Protein AF-A0A0Q5QIT6-F1 (afdb_monomer)

Solvent-accessible surface area (backbone atoms only — not comparable to full-atom values): 12118 Å² total; per-residue (Å²): 109,69,72,61,40,46,75,31,59,40,85,81,73,48,79,76,40,57,77,64,38,43,56,59,74,77,36,42,72,84,44,70,50,78,46,79,44,82,63,52,54,101,90,40,29,26,34,33,44,34,35,21,46,64,84,69,47,76,78,40,79,38,79,21,61,28,89,47,87,49,68,69,61,4,45,55,47,6,51,52,54,33,59,68,72,50,72,68,57,78,83,77,87,76,84,76,81,80,78,78,88,78,85,89,84,87,83,84,90,86,87,88,86,85,90,79,99,69,85,70,48,34,26,41,39,97,91,42,64,27,40,47,45,77,78,49,102,53,31,34,33,35,27,56,93,83,63,72,58,52,58,31,40,36,30,65,52,97,48,86,64,32,26,49,26,36,41,70,88,67,52,78,40,49,28,31,62,56,96,77,18,46,36,33,49,42,76,69,85,81,82,50,70,44,83,47,64,29,41,62,106

Secondary structure (DSSP, 8-state):
-HHHHHHTTPPP--HHHHTT-HHHHH-GGGS-EEEEEE--BTTB-EEEEEEE-TT--EEEEEEEE---SSHHHHHHHHHHHHHHHSPPP-PPPP---------------------------EEEETTEEEEEEEEETTEEEEE-SS-SS-SEEEEE-SSTTEEEEEETTS-EEEEEEETTEEEEEEE-SSS-EEEEEEEE-

Mean predicted aligned error: 17.22 Å

Sequence (201 aa):
MQKALVQKKYAVIDASQRLQSAIVFNTPCDVLTADIIDNSSLLSSRIILELKDCKNNIIFSEKASSKIKDLRGGYQDALKQALLRLPISNPKAVSQNKANVSTETSPTVNSSGDNSDNKSQIYLNQGRNLQRINISDKVFILSDNSGSVPFATFQVTSKNDVFKVKLKNGETVIGYFENGNIVIDMPVGNGDFTKEIFTAK

Radius of gyration: 22.68 Å; Cα contacts (8 Å, |Δi|>4): 328; chains: 1; bounding box: 64×39×53 Å

Foldseek 3Di:
DCVLCVVLVDDDQPPVNCQQFLCCQVPVQQDWDWDWAFPADPQWTKIWIFTAGSVRDTPDIDIFTAPDRDNVVGNVVRVVVRSVVDHRDDDDDDDDPPDDDDDDDDDDDDDDDDDDDDPFKWWDFPNFIWTWDASDPFKIFTDGPPDRHTQWIWGDDPDPQKTFIQGSVRDTWIWGDDPNWIWTFPDPVPRHTDIGIIHID

Structure (mmCIF, N/CA/C/O backbone):
data_AF-A0A0Q5QIT6-F1
#
_entry.id   AF-A0A0Q5QIT6-F1
#
loop_
_atom_site.group_PDB
_atom_site.id
_atom_site.type_symbol
_atom_site.label_atom_id
_atom_site.label_alt_id
_atom_site.label_comp_id
_atom_site.label_asym_id
_atom_site.label_entity_id
_atom_site.label_seq_id
_atom_site.pdbx_PDB_ins_code
_atom_site.Cartn_x
_atom_site.Cartn_y
_atom_site.Cartn_z
_atom_site.occupancy
_atom_site.B_iso_or_equiv
_atom_site.auth_seq_id
_atom_site.auth_comp_id
_atom_site.auth_asym_id
_atom_site.auth_atom_id
_atom_site.pdbx_PDB_model_num
ATOM 1 N N . MET A 1 1 ? -5.534 12.164 14.653 1.00 73.50 1 MET A N 1
ATOM 2 C CA . MET A 1 1 ? -4.855 10.849 14.698 1.00 73.50 1 MET A CA 1
ATOM 3 C C . MET A 1 1 ? -3.334 10.989 14.716 1.00 73.50 1 MET A C 1
ATOM 5 O O . MET A 1 1 ? -2.740 10.606 15.714 1.00 73.50 1 MET A O 1
ATOM 9 N N . GLN A 1 2 ? -2.709 11.603 13.702 1.00 79.19 2 GLN A N 1
ATOM 10 C CA . GLN A 1 2 ? -1.243 11.724 13.590 1.00 79.19 2 GLN A CA 1
ATOM 11 C C . GLN A 1 2 ? -0.554 12.254 14.860 1.00 79.19 2 GLN A C 1
ATOM 13 O O . GLN A 1 2 ? 0.361 11.622 15.373 1.00 79.19 2 GLN A O 1
ATOM 18 N N . LYS A 1 3 ? -1.062 13.349 15.443 1.00 81.88 3 LYS A N 1
ATOM 19 C CA . LYS A 1 3 ? -0.531 13.919 16.695 1.00 81.88 3 LYS A CA 1
ATOM 20 C C . LYS A 1 3 ? -0.503 12.916 17.861 1.00 81.88 3 LYS A C 1
ATOM 22 O O . LYS A 1 3 ? 0.463 12.892 18.613 1.00 81.88 3 LYS A O 1
ATOM 27 N N . ALA A 1 4 ? -1.537 12.084 18.005 1.00 83.94 4 ALA A N 1
ATOM 28 C CA . ALA A 1 4 ? -1.619 11.094 19.083 1.00 83.94 4 ALA A CA 1
ATOM 29 C C . ALA A 1 4 ? -0.637 9.928 18.872 1.00 83.94 4 ALA A C 1
ATOM 31 O O . ALA A 1 4 ? -0.036 9.448 19.827 1.00 83.94 4 ALA A O 1
ATOM 32 N N . LEU A 1 5 ? -0.424 9.517 17.620 1.00 85.38 5 LEU A N 1
ATOM 33 C CA . LEU A 1 5 ? 0.553 8.486 17.262 1.00 85.38 5 LEU A CA 1
ATOM 34 C C . LEU A 1 5 ? 1.991 8.964 17.501 1.00 85.38 5 LEU A C 1
ATOM 36 O O . LEU A 1 5 ? 2.777 8.255 18.125 1.00 85.38 5 LEU A O 1
ATOM 40 N N . VAL A 1 6 ? 2.309 10.202 17.112 1.00 86.00 6 VAL A N 1
ATOM 41 C CA . VAL A 1 6 ? 3.622 10.814 17.375 1.00 86.00 6 VAL A CA 1
ATOM 42 C C . VAL A 1 6 ? 3.894 10.918 18.881 1.00 86.00 6 VAL A C 1
ATOM 44 O O . VAL A 1 6 ? 4.984 10.577 19.332 1.00 86.00 6 VAL A O 1
ATOM 47 N N . GLN A 1 7 ? 2.892 11.290 19.689 1.00 85.94 7 GLN A N 1
ATOM 48 C CA . GLN A 1 7 ? 3.008 11.292 21.158 1.00 85.94 7 GLN A CA 1
ATOM 49 C C . GLN A 1 7 ? 3.298 9.901 21.742 1.00 85.94 7 GLN A C 1
ATOM 51 O O . GLN A 1 7 ? 3.971 9.783 22.763 1.00 85.94 7 GLN A O 1
ATOM 56 N N . LYS A 1 8 ? 2.826 8.842 21.081 1.00 85.88 8 LYS A N 1
ATOM 57 C CA . LYS A 1 8 ? 3.093 7.441 21.430 1.00 85.88 8 LYS A CA 1
ATOM 58 C C . LYS A 1 8 ? 4.373 6.895 20.770 1.00 85.88 8 LYS A C 1
ATOM 60 O O . LYS A 1 8 ? 4.583 5.686 20.780 1.00 85.88 8 LYS A O 1
ATOM 65 N N . LYS A 1 9 ? 5.243 7.768 20.240 1.00 85.19 9 LYS A N 1
ATOM 66 C CA . LYS A 1 9 ? 6.517 7.447 19.562 1.00 85.19 9 LYS A CA 1
ATOM 67 C C . LYS A 1 9 ? 6.377 6.653 18.256 1.00 85.19 9 LYS A C 1
ATOM 69 O O . LYS A 1 9 ? 7.326 6.004 17.824 1.00 85.19 9 LYS A O 1
ATOM 74 N N . TYR A 1 10 ? 5.218 6.701 17.607 1.00 85.50 10 TYR A N 1
ATOM 75 C CA . TYR A 1 10 ? 5.059 6.138 16.268 1.00 85.50 10 TYR A CA 1
ATOM 76 C C . TYR A 1 10 ? 5.490 7.149 15.206 1.00 85.50 10 TYR A C 1
ATOM 78 O O . TYR A 1 10 ? 5.074 8.310 15.233 1.00 85.50 10 TYR A O 1
ATOM 86 N N . ALA A 1 11 ? 6.267 6.680 14.232 1.00 81.19 11 ALA A N 1
ATOM 87 C CA . ALA A 1 11 ? 6.435 7.375 12.965 1.00 81.19 11 ALA A CA 1
ATOM 88 C C . ALA A 1 11 ? 5.208 7.084 12.091 1.00 81.19 11 ALA A C 1
ATOM 90 O O . ALA A 1 11 ? 4.895 5.926 11.816 1.00 81.19 11 ALA A O 1
ATOM 91 N N . VAL A 1 12 ? 4.481 8.128 11.696 1.00 80.56 12 VAL A N 1
ATOM 92 C CA . VAL A 1 12 ? 3.287 7.994 10.853 1.00 80.56 12 VAL A CA 1
ATOM 93 C C . VAL A 1 12 ? 3.690 8.226 9.410 1.00 80.56 12 VAL A C 1
ATOM 95 O O . VAL A 1 12 ? 4.166 9.309 9.082 1.00 80.56 12 VAL A O 1
ATOM 98 N N . ILE A 1 13 ? 3.464 7.223 8.567 1.00 72.81 13 ILE A N 1
ATOM 99 C CA . ILE A 1 13 ? 3.641 7.323 7.122 1.00 72.81 13 ILE A CA 1
ATOM 100 C C . ILE A 1 13 ? 2.260 7.617 6.530 1.00 72.81 13 ILE A C 1
ATOM 102 O O . ILE A 1 13 ? 1.390 6.745 6.510 1.00 72.81 13 ILE A O 1
ATOM 106 N N . ASP A 1 14 ? 2.035 8.860 6.106 1.00 61.56 14 ASP A N 1
ATOM 107 C CA . ASP A 1 14 ? 0.791 9.260 5.434 1.00 61.56 14 ASP A CA 1
ATOM 108 C C . ASP A 1 14 ? 0.602 8.468 4.124 1.00 61.56 14 ASP A C 1
ATOM 110 O O . ASP A 1 14 ? 1.583 8.046 3.524 1.00 61.56 14 ASP A O 1
AT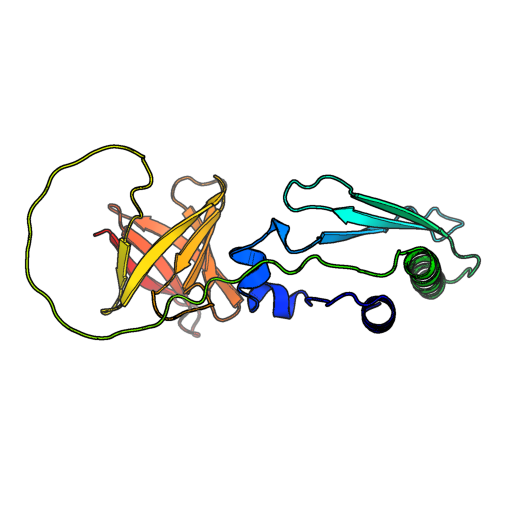OM 114 N N . ALA A 1 15 ? -0.623 8.264 3.632 1.00 55.22 15 ALA A N 1
ATOM 115 C CA . ALA A 1 15 ? -0.871 7.587 2.351 1.00 55.22 15 ALA A CA 1
ATOM 116 C C . ALA A 1 15 ? -0.115 8.232 1.166 1.00 55.22 15 ALA A C 1
ATOM 118 O O . ALA A 1 15 ? 0.342 7.526 0.267 1.00 55.22 15 ALA A O 1
ATOM 119 N N . SER A 1 16 ? 0.083 9.553 1.202 1.00 47.91 16 SER A N 1
ATOM 120 C CA . SER A 1 16 ? 0.932 10.296 0.258 1.00 47.91 16 SER A CA 1
ATOM 121 C C . SER A 1 16 ? 2.424 9.956 0.400 1.00 47.91 16 SER A C 1
ATOM 123 O O . SER A 1 16 ? 3.139 9.851 -0.595 1.00 47.91 16 SER A O 1
ATOM 125 N N . GLN A 1 17 ? 2.883 9.692 1.625 1.00 46.94 17 GLN A N 1
ATOM 126 C CA . GLN A 1 17 ? 4.249 9.278 1.948 1.00 46.94 17 GLN A CA 1
ATOM 127 C C . GLN A 1 17 ? 4.464 7.769 1.794 1.00 46.94 17 GLN A C 1
ATOM 129 O O . GLN A 1 17 ? 5.586 7.356 1.525 1.00 46.94 17 GLN A O 1
ATOM 134 N N . ARG A 1 18 ? 3.424 6.926 1.886 1.00 46.94 18 ARG A N 1
ATOM 135 C CA . ARG A 1 18 ? 3.497 5.486 1.569 1.00 46.94 18 ARG A CA 1
ATOM 136 C C . ARG A 1 18 ? 3.859 5.271 0.105 1.00 46.94 18 ARG A C 1
ATOM 138 O O . ARG A 1 18 ? 4.410 4.233 -0.207 1.00 46.94 18 ARG A O 1
ATOM 145 N N . LEU A 1 19 ? 3.590 6.244 -0.768 1.00 43.88 19 LEU A N 1
ATOM 146 C CA . LEU A 1 19 ? 4.008 6.237 -2.175 1.00 43.88 19 LEU A CA 1
ATOM 147 C C . LEU A 1 19 ? 5.453 6.726 -2.384 1.00 43.88 19 LEU A C 1
ATOM 149 O O . LEU A 1 19 ? 6.017 6.480 -3.442 1.00 43.88 19 LEU A O 1
ATOM 153 N N . GLN A 1 20 ? 6.044 7.407 -1.397 1.00 40.22 20 GLN A N 1
ATOM 154 C CA . GLN A 1 20 ? 7.356 8.070 -1.494 1.00 40.22 20 GLN A CA 1
ATOM 155 C C . GLN A 1 20 ? 8.426 7.449 -0.579 1.00 40.22 20 GLN A C 1
ATOM 157 O O . GLN A 1 20 ? 9.614 7.711 -0.743 1.00 40.22 20 GLN A O 1
ATOM 162 N N . SER A 1 21 ? 8.031 6.635 0.401 1.00 41.94 21 SER A N 1
ATOM 163 C CA . SER A 1 21 ? 8.942 6.009 1.356 1.00 41.94 21 SER A CA 1
ATOM 164 C C . SER A 1 21 ? 9.289 4.596 0.898 1.00 41.94 21 SER A C 1
ATOM 166 O O . SER A 1 21 ? 8.538 3.646 1.108 1.00 41.94 21 SER A O 1
ATOM 168 N N . ALA A 1 22 ? 10.487 4.455 0.326 1.00 43.41 22 ALA A N 1
ATOM 169 C CA . ALA A 1 22 ? 11.125 3.177 -0.007 1.00 43.41 22 ALA A CA 1
ATOM 170 C C . ALA A 1 22 ? 11.127 2.161 1.160 1.00 43.41 22 ALA A C 1
ATOM 172 O O . ALA A 1 22 ? 11.271 0.965 0.943 1.00 43.41 22 ALA A O 1
ATOM 173 N N . ILE A 1 23 ? 10.916 2.626 2.395 1.00 44.97 23 ILE A N 1
ATOM 174 C CA . ILE A 1 23 ? 10.819 1.816 3.615 1.00 44.97 23 ILE A CA 1
ATOM 175 C C . ILE A 1 23 ? 9.588 0.892 3.584 1.00 44.97 23 ILE A C 1
ATOM 177 O O . ILE A 1 23 ? 9.698 -0.275 3.929 1.00 44.97 23 ILE A O 1
ATOM 181 N N . VAL A 1 24 ? 8.427 1.357 3.106 1.00 48.25 24 VAL A N 1
ATOM 182 C CA . VAL A 1 24 ? 7.216 0.508 3.049 1.00 48.25 24 VAL A CA 1
ATOM 183 C C . VAL A 1 24 ? 7.354 -0.598 1.993 1.00 48.25 24 VAL A C 1
ATOM 185 O O . VAL A 1 24 ? 6.744 -1.656 2.132 1.00 48.25 24 VAL A O 1
ATOM 188 N N . PHE A 1 25 ? 8.160 -0.365 0.951 1.00 46.47 25 PHE A N 1
ATOM 189 C CA . PHE A 1 25 ? 8.298 -1.269 -0.194 1.00 46.47 25 PHE A CA 1
ATOM 190 C C . PHE A 1 25 ? 9.483 -2.232 -0.083 1.00 46.47 25 PHE A C 1
ATOM 192 O O . PHE A 1 25 ? 9.337 -3.397 -0.444 1.00 46.47 25 PHE A O 1
ATOM 199 N N . ASN A 1 26 ? 10.625 -1.784 0.445 1.00 50.09 26 ASN A N 1
ATOM 200 C CA . ASN A 1 26 ? 11.810 -2.631 0.605 1.00 50.09 26 ASN A CA 1
ATOM 201 C C . ASN A 1 26 ? 11.830 -3.368 1.950 1.00 50.09 26 ASN A C 1
ATOM 203 O O . ASN A 1 26 ? 12.482 -4.405 2.053 1.00 50.09 26 ASN A O 1
ATOM 207 N N . THR A 1 27 ? 11.113 -2.873 2.967 1.00 62.06 27 THR A N 1
ATOM 208 C CA . THR A 1 27 ? 10.983 -3.543 4.266 1.00 62.06 27 THR A CA 1
ATOM 209 C C . THR A 1 27 ? 9.533 -3.532 4.772 1.00 62.06 27 THR A C 1
ATOM 211 O O . THR A 1 27 ? 9.211 -2.922 5.792 1.00 62.06 27 THR A O 1
ATOM 214 N N . PRO A 1 28 ? 8.613 -4.259 4.105 1.00 64.12 28 PRO A N 1
ATOM 215 C CA . PRO A 1 28 ? 7.193 -4.266 4.471 1.00 64.12 28 PRO A CA 1
ATOM 216 C C . PRO A 1 28 ? 6.947 -4.718 5.918 1.00 64.12 28 PRO A C 1
ATOM 218 O O . PRO A 1 28 ? 5.943 -4.338 6.511 1.00 64.12 28 PRO A O 1
ATOM 221 N N . CYS A 1 29 ? 7.858 -5.508 6.496 1.00 76.44 29 CYS A N 1
ATOM 222 C CA . CYS A 1 29 ? 7.779 -5.981 7.880 1.00 76.44 29 CYS A CA 1
ATOM 223 C C . CYS A 1 29 ? 8.342 -5.005 8.925 1.00 76.44 29 CYS A C 1
ATOM 225 O O . CYS A 1 29 ? 8.141 -5.236 10.115 1.00 76.44 29 CYS A O 1
AT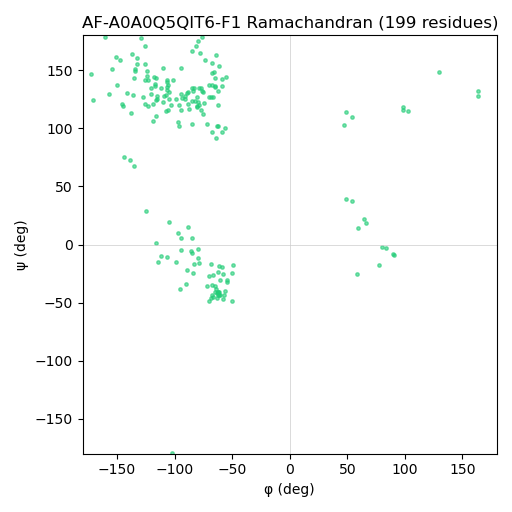OM 227 N N . ASP A 1 30 ? 8.983 -3.911 8.510 1.00 74.38 30 ASP A N 1
ATOM 228 C CA . ASP A 1 30 ? 9.430 -2.849 9.424 1.00 74.38 30 ASP A CA 1
ATOM 229 C C . ASP A 1 30 ? 8.321 -1.822 9.698 1.00 74.38 30 ASP A C 1
ATOM 231 O O . ASP A 1 30 ? 8.481 -0.911 10.514 1.00 74.38 30 ASP A O 1
ATOM 235 N N . VAL A 1 31 ? 7.182 -1.956 9.014 1.00 80.88 31 VAL A N 1
ATOM 236 C CA . VAL A 1 31 ? 6.030 -1.066 9.129 1.00 80.88 31 VAL A CA 1
ATOM 237 C C . VAL A 1 31 ? 4.774 -1.849 9.496 1.00 80.88 31 VAL A C 1
ATOM 239 O O . VAL A 1 31 ? 4.600 -3.008 9.129 1.00 80.88 31 VAL A O 1
ATOM 242 N N . LEU A 1 32 ? 3.872 -1.192 10.222 1.00 83.88 32 LEU A N 1
ATOM 243 C CA . LEU A 1 32 ? 2.566 -1.741 10.572 1.00 83.88 32 LEU A CA 1
ATOM 244 C C . LEU A 1 32 ? 1.483 -1.047 9.760 1.00 83.88 32 LEU A C 1
ATOM 246 O O . LEU A 1 32 ? 1.521 0.171 9.565 1.00 83.88 32 LEU A O 1
ATOM 250 N N . THR A 1 33 ? 0.492 -1.816 9.324 1.00 85.19 33 THR A N 1
ATOM 251 C CA . THR A 1 33 ? -0.721 -1.250 8.730 1.00 85.19 33 THR A CA 1
ATOM 252 C C . THR A 1 33 ? -1.738 -1.000 9.833 1.00 85.19 33 THR A C 1
ATOM 254 O O . THR A 1 33 ? -1.979 -1.879 10.654 1.00 85.19 33 THR A O 1
ATOM 257 N N . ALA A 1 34 ? -2.302 0.207 9.870 1.00 86.06 34 ALA A N 1
ATOM 258 C CA . ALA A 1 34 ? -3.330 0.587 10.827 1.00 86.06 34 ALA A CA 1
ATOM 259 C C . ALA A 1 34 ? -4.684 0.683 10.122 1.00 86.06 34 ALA A C 1
ATOM 261 O O . ALA A 1 34 ? -4.870 1.566 9.283 1.00 86.06 34 ALA A O 1
ATOM 262 N N . ASP A 1 35 ? -5.614 -0.187 10.501 1.00 85.50 35 ASP A N 1
ATOM 263 C CA . ASP A 1 35 ? -6.982 -0.194 9.992 1.00 85.50 35 ASP A CA 1
ATOM 264 C C . ASP A 1 35 ? -7.940 0.336 11.059 1.00 85.50 35 ASP A C 1
ATOM 266 O O . ASP A 1 35 ? -7.814 0.038 12.249 1.00 85.50 35 ASP A O 1
ATOM 270 N N . ILE A 1 36 ? -8.917 1.130 10.622 1.00 88.75 36 ILE A N 1
ATOM 271 C CA . ILE A 1 36 ? -10.022 1.583 11.466 1.00 88.75 36 ILE A CA 1
ATOM 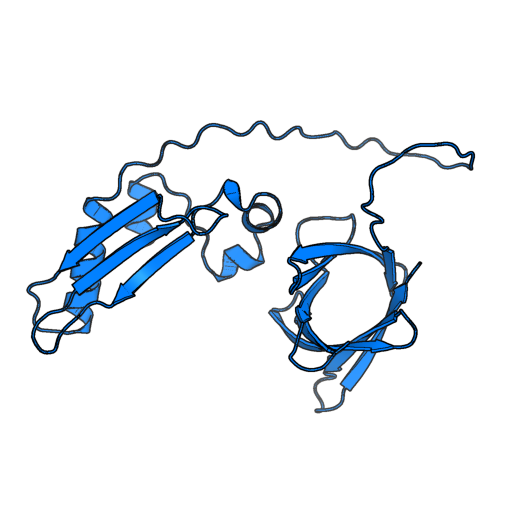272 C C . ILE A 1 36 ? -11.297 1.004 10.873 1.00 88.75 36 ILE A C 1
ATOM 274 O O . ILE A 1 36 ? -11.715 1.397 9.785 1.00 88.75 36 ILE A O 1
ATOM 278 N N . ILE A 1 37 ? -11.897 0.064 11.591 1.00 88.88 37 ILE A N 1
ATOM 279 C CA . ILE A 1 37 ? -13.121 -0.615 11.178 1.00 88.88 37 ILE A CA 1
ATOM 280 C C . ILE A 1 37 ? -14.289 0.051 11.892 1.00 88.88 37 ILE A C 1
ATOM 282 O O . ILE A 1 37 ? -14.304 0.141 13.123 1.00 88.88 37 ILE A O 1
ATOM 286 N N . ASP A 1 38 ? -15.275 0.505 11.125 1.00 85.81 38 ASP A N 1
ATOM 287 C CA . ASP A 1 38 ? -16.536 0.978 11.680 1.00 85.81 38 ASP A CA 1
ATOM 288 C C . ASP A 1 38 ? -17.374 -0.221 12.151 1.00 85.81 38 ASP A C 1
ATOM 290 O O . ASP A 1 38 ? -17.676 -1.130 11.381 1.00 85.81 38 ASP A O 1
ATOM 294 N N . ASN A 1 39 ? -17.725 -0.231 13.436 1.00 86.31 39 ASN A N 1
ATOM 295 C CA . ASN A 1 39 ? -18.603 -1.227 14.054 1.00 86.31 39 ASN A CA 1
ATOM 296 C C . ASN A 1 39 ? -19.793 -0.541 14.752 1.00 86.31 39 ASN A C 1
ATOM 298 O O . ASN A 1 39 ? -20.306 -0.995 15.787 1.00 86.31 39 ASN A O 1
ATOM 302 N N . SER A 1 40 ? -20.175 0.627 14.235 1.00 84.56 40 SER A N 1
ATOM 303 C CA . SER A 1 40 ? -21.281 1.425 14.739 1.00 84.56 40 SER A CA 1
ATOM 304 C C . SER A 1 40 ? -22.622 0.730 14.504 1.00 84.56 40 SER A C 1
ATOM 306 O O . SER A 1 40 ? -22.792 -0.105 13.622 1.00 84.56 40 SER A O 1
ATOM 308 N N . SER A 1 41 ? -23.604 1.086 15.326 1.00 82.12 41 SER A N 1
ATOM 309 C CA . SER A 1 41 ? -25.000 0.672 15.164 1.00 82.12 41 SER A CA 1
ATOM 310 C C . SER A 1 41 ? -25.893 1.909 15.153 1.00 82.12 41 SER A C 1
ATOM 312 O O . SER A 1 41 ? -25.418 2.995 15.484 1.00 82.12 41 SER A O 1
ATOM 314 N N . LEU A 1 42 ? -27.185 1.755 14.835 1.00 77.06 42 LEU A N 1
ATOM 315 C CA . LEU A 1 42 ? -28.152 2.866 14.745 1.00 77.06 42 LEU A CA 1
ATOM 316 C C . LEU A 1 42 ? -28.153 3.806 15.967 1.00 77.06 42 LEU A C 1
ATOM 318 O O . LEU A 1 42 ? -28.535 4.965 15.844 1.00 77.06 42 LEU A O 1
ATOM 322 N N . LEU A 1 43 ? -27.727 3.318 17.137 1.00 79.25 43 LEU A N 1
ATOM 323 C CA . LEU A 1 43 ? -27.749 4.056 18.403 1.00 79.25 43 LEU A CA 1
ATOM 324 C C . LEU A 1 43 ? -26.359 4.333 18.995 1.00 79.25 43 LEU A C 1
ATOM 326 O O . LEU A 1 43 ? -26.267 4.873 20.097 1.00 79.25 43 LEU A O 1
ATOM 330 N N . SER A 1 44 ? -25.270 3.929 18.336 1.00 80.50 44 SER A N 1
ATOM 331 C CA . SER A 1 44 ? -23.939 4.026 18.945 1.00 80.50 44 SER A CA 1
ATOM 332 C C . SER A 1 44 ? -22.808 4.069 17.926 1.00 80.50 44 SER A C 1
ATOM 334 O O . SER A 1 44 ? -22.668 3.138 17.129 1.00 80.50 44 SER A O 1
ATOM 336 N N . SER A 1 45 ? -21.920 5.049 18.064 1.00 86.69 45 SER A N 1
ATOM 337 C CA . SER A 1 45 ? -20.666 5.107 17.312 1.00 86.69 45 SER A CA 1
ATOM 338 C C . SER A 1 45 ? -19.615 4.200 17.956 1.00 86.69 45 SER A C 1
ATOM 340 O O . SER A 1 45 ? -19.238 4.408 19.116 1.00 86.69 45 SER A O 1
ATOM 342 N N . ARG A 1 46 ? -19.146 3.183 17.225 1.00 90.56 46 ARG A N 1
ATOM 343 C CA . ARG A 1 46 ? -18.091 2.262 17.674 1.00 90.56 46 ARG A CA 1
ATOM 344 C C . ARG A 1 46 ? -17.074 2.037 16.568 1.00 90.56 46 ARG A C 1
ATOM 346 O O . ARG A 1 46 ? -17.438 1.913 15.407 1.00 90.56 46 ARG A O 1
ATOM 353 N N . ILE A 1 47 ? -15.813 1.915 16.955 1.00 92.62 47 ILE A N 1
ATOM 354 C CA . ILE A 1 47 ? -14.709 1.623 16.045 1.00 92.62 47 ILE A CA 1
ATOM 355 C C . ILE A 1 47 ? -13.838 0.504 16.606 1.00 92.62 47 ILE A C 1
ATOM 357 O O . ILE A 1 47 ? -13.780 0.292 17.821 1.00 92.62 47 ILE A O 1
ATOM 361 N N . ILE A 1 48 ? -13.152 -0.196 15.712 1.00 91.00 48 ILE A N 1
ATOM 362 C CA . ILE A 1 48 ? -12.093 -1.146 16.045 1.00 91.00 48 ILE A CA 1
ATOM 363 C C . ILE A 1 48 ? -10.810 -0.644 15.388 1.00 91.00 48 ILE A C 1
ATOM 365 O O . ILE A 1 48 ? -10.775 -0.453 14.175 1.00 91.00 48 ILE A O 1
ATOM 369 N N . LEU A 1 49 ? -9.779 -0.387 16.192 1.00 90.44 49 LEU A N 1
ATOM 370 C CA . LEU A 1 49 ? -8.440 -0.048 15.721 1.00 90.44 49 LEU A CA 1
ATOM 371 C C . LEU A 1 49 ? -7.604 -1.324 15.668 1.00 90.44 49 LEU A C 1
ATOM 373 O O . LEU A 1 49 ? -7.311 -1.893 16.718 1.00 90.44 49 LEU A O 1
ATOM 377 N N . GLU A 1 50 ? -7.186 -1.730 14.475 1.00 91.25 50 GLU A N 1
ATOM 378 C CA . GLU A 1 50 ? -6.311 -2.885 14.269 1.00 91.25 50 GLU A CA 1
ATOM 379 C C . GLU A 1 50 ? -4.935 -2.438 13.778 1.00 91.25 50 GLU A C 1
ATOM 381 O O . GLU A 1 50 ? -4.836 -1.621 12.863 1.00 91.25 50 GLU A O 1
ATOM 386 N N . LEU A 1 51 ? -3.868 -2.996 14.356 1.00 88.75 51 LEU A N 1
ATOM 387 C CA . LEU A 1 51 ? -2.534 -2.948 13.762 1.00 88.75 51 LEU A CA 1
ATOM 388 C C . LEU A 1 51 ? -2.172 -4.325 13.224 1.00 88.75 51 LEU A C 1
ATOM 390 O O . LEU A 1 51 ? -2.248 -5.320 13.951 1.00 88.75 51 LEU A O 1
ATOM 394 N N . LYS A 1 52 ? -1.748 -4.362 11.964 1.00 85.81 52 LYS A N 1
ATOM 395 C CA . LYS A 1 52 ? -1.378 -5.577 11.245 1.00 85.81 52 LYS A CA 1
ATOM 396 C C . LYS A 1 52 ? 0.089 -5.570 10.856 1.00 85.81 52 LYS A C 1
ATOM 398 O O . LYS A 1 52 ? 0.633 -4.521 10.500 1.00 85.81 52 LYS A O 1
ATOM 403 N N . ASP A 1 53 ? 0.703 -6.745 10.920 1.00 82.50 53 ASP A N 1
ATOM 404 C CA . ASP A 1 53 ? 2.045 -6.977 10.392 1.00 82.50 53 ASP A CA 1
ATOM 405 C C . ASP A 1 53 ? 2.041 -7.102 8.851 1.00 82.50 53 ASP A C 1
ATOM 407 O O . ASP A 1 53 ? 0.996 -7.061 8.195 1.00 82.50 53 ASP A O 1
ATOM 411 N N . CYS A 1 54 ? 3.221 -7.280 8.255 1.00 80.88 54 CYS A N 1
ATOM 412 C CA . CYS A 1 54 ? 3.388 -7.477 6.810 1.00 80.88 54 CYS A CA 1
ATOM 413 C C . CYS A 1 54 ? 2.696 -8.726 6.245 1.00 80.88 54 CYS A C 1
ATOM 415 O O . CYS A 1 54 ? 2.493 -8.821 5.037 1.00 80.88 54 CYS A O 1
ATOM 417 N N . LYS A 1 55 ? 2.347 -9.689 7.103 1.00 82.50 55 LYS A N 1
ATOM 418 C CA . LYS A 1 55 ? 1.640 -10.923 6.749 1.00 82.50 55 LYS A CA 1
ATOM 419 C C . LYS A 1 55 ? 0.136 -10.807 6.997 1.00 82.50 55 LYS A C 1
ATOM 421 O O . LYS A 1 55 ? -0.573 -11.803 6.894 1.00 82.50 55 LYS A O 1
ATOM 426 N N . ASN A 1 56 ? -0.349 -9.598 7.289 1.00 80.12 56 ASN A N 1
ATOM 427 C CA . ASN A 1 56 ? -1.745 -9.297 7.578 1.00 80.12 56 ASN A CA 1
ATOM 428 C C . ASN A 1 56 ? -2.265 -9.926 8.889 1.00 80.12 56 ASN A C 1
ATOM 430 O O . ASN A 1 56 ? -3.477 -10.009 9.093 1.00 80.12 56 ASN A O 1
ATOM 434 N N . ASN A 1 57 ? -1.372 -10.340 9.793 1.00 81.94 57 ASN A N 1
ATOM 435 C CA . ASN A 1 57 ? -1.750 -10.809 11.123 1.00 81.94 57 ASN A CA 1
ATOM 436 C C . ASN A 1 57 ? -2.049 -9.615 12.024 1.00 81.94 57 ASN A C 1
ATOM 438 O O . ASN A 1 57 ? -1.269 -8.663 12.083 1.00 81.94 57 ASN A O 1
ATOM 442 N N . ILE A 1 58 ? -3.147 -9.687 12.772 1.00 88.81 58 ILE A N 1
ATOM 443 C CA . ILE A 1 58 ? -3.521 -8.664 13.749 1.00 88.81 58 ILE A CA 1
ATOM 444 C C . ILE A 1 58 ? -2.625 -8.819 14.980 1.00 88.81 58 ILE A C 1
ATOM 446 O O . ILE A 1 58 ? -2.738 -9.793 15.719 1.00 88.81 58 ILE A O 1
ATOM 450 N N . ILE A 1 59 ? -1.749 -7.843 15.212 1.00 88.31 59 ILE A N 1
ATOM 451 C CA . ILE A 1 59 ? -0.861 -7.809 16.384 1.00 88.31 59 ILE A CA 1
ATOM 452 C C . ILE A 1 59 ? -1.398 -6.907 17.502 1.00 88.31 59 ILE A C 1
ATOM 454 O O . ILE A 1 59 ? -0.930 -6.963 18.636 1.00 88.31 59 ILE A O 1
ATOM 458 N N . PHE A 1 60 ? -2.379 -6.063 17.184 1.00 89.75 60 PHE A N 1
ATOM 459 C CA . PHE A 1 60 ? -3.097 -5.228 18.138 1.00 89.75 60 PHE A CA 1
ATOM 460 C C . PHE A 1 60 ? -4.520 -5.002 17.636 1.00 89.75 60 PHE A C 1
ATOM 462 O O . PHE A 1 60 ? -4.711 -4.731 16.454 1.00 89.75 60 PHE A O 1
ATOM 469 N N . SER A 1 61 ? -5.501 -5.082 18.530 1.00 93.12 61 SER A N 1
ATOM 470 C CA . SER A 1 61 ? -6.904 -4.800 18.234 1.00 93.12 61 SER A CA 1
ATOM 471 C C . SER A 1 61 ? -7.557 -4.165 19.453 1.00 93.12 61 SER A C 1
ATOM 473 O O . SER A 1 61 ? -7.635 -4.801 20.502 1.00 93.12 61 SER A O 1
ATOM 475 N N . GLU A 1 62 ? -8.093 -2.959 19.298 1.00 92.75 62 GLU A N 1
ATOM 476 C CA . GLU A 1 62 ? -8.791 -2.242 20.364 1.00 92.75 62 GLU A CA 1
ATOM 477 C C . GLU A 1 62 ? -10.172 -1.785 19.905 1.00 92.75 62 GLU A C 1
ATOM 479 O O . GLU A 1 62 ? -10.309 -1.091 18.897 1.00 92.75 62 GLU A O 1
ATOM 484 N N . LYS A 1 63 ? -11.202 -2.128 20.683 1.00 93.62 63 LYS A N 1
ATOM 485 C CA . LYS A 1 63 ? -12.572 -1.658 20.456 1.00 93.62 63 LYS A CA 1
ATOM 486 C C . LYS A 1 63 ? -12.828 -0.415 21.293 1.00 93.62 63 LYS A C 1
ATOM 488 O O . LYS A 1 63 ? -12.649 -0.438 22.506 1.00 93.62 63 LYS A O 1
ATOM 493 N N . ALA A 1 64 ? -13.340 0.636 20.669 1.00 92.06 64 ALA A N 1
ATOM 494 C CA . ALA A 1 64 ? -13.715 1.855 21.366 1.00 92.06 64 ALA A CA 1
ATOM 495 C C . ALA A 1 64 ? -15.086 2.357 20.918 1.00 92.06 64 ALA A C 1
ATOM 497 O O . ALA A 1 64 ? -15.504 2.174 19.776 1.00 92.06 64 ALA A O 1
ATOM 498 N N . SER A 1 65 ? -15.795 3.006 21.833 1.00 91.88 65 SER A N 1
ATOM 499 C CA . SER A 1 65 ? -17.127 3.557 21.591 1.00 91.88 65 SER A CA 1
ATOM 500 C C . SER A 1 65 ? -17.230 4.964 22.145 1.00 91.88 65 SER A C 1
ATOM 502 O O . SER A 1 65 ? -16.610 5.261 23.167 1.00 91.88 65 SER A O 1
ATOM 504 N N . SER A 1 66 ? -18.074 5.788 21.532 1.00 91.62 66 SER A N 1
ATOM 505 C CA . SER A 1 66 ? -18.399 7.115 22.050 1.00 91.62 66 SER A CA 1
ATOM 506 C C . SER A 1 66 ? -19.832 7.192 22.566 1.00 91.62 66 SER A C 1
ATOM 508 O O . SER A 1 66 ? -20.724 6.480 22.106 1.00 91.62 66 SER A O 1
ATOM 510 N N . LYS A 1 67 ? -20.039 8.090 23.533 1.00 86.69 67 LYS A N 1
ATOM 511 C CA . LYS A 1 67 ? -21.360 8.479 24.049 1.00 86.69 67 LYS A CA 1
ATOM 512 C C . LYS A 1 67 ? -21.918 9.727 23.351 1.00 86.69 67 LYS A C 1
ATOM 514 O O . LYS A 1 67 ? -23.039 10.135 23.648 1.00 86.69 67 LYS A O 1
ATOM 519 N N . ILE A 1 68 ? -21.142 10.353 22.462 1.00 87.00 68 ILE A N 1
ATOM 520 C CA . ILE A 1 68 ? -21.580 11.511 21.681 1.00 87.00 68 ILE A CA 1
ATOM 521 C C . ILE A 1 68 ? -22.612 11.038 20.656 1.00 87.00 68 ILE A C 1
ATOM 523 O O . ILE A 1 68 ? -22.360 10.103 19.900 1.00 87.00 68 ILE A O 1
ATOM 527 N N . LYS A 1 69 ? -23.779 11.689 20.650 1.00 79.75 69 LYS A N 1
ATOM 528 C CA . LYS A 1 69 ? -24.907 11.333 19.774 1.00 79.75 69 LYS A CA 1
ATOM 529 C C . LYS A 1 69 ? -24.742 11.830 18.332 1.00 79.75 69 LYS A C 1
ATOM 531 O O . LYS A 1 69 ? -25.449 11.356 17.452 1.00 79.75 69 LYS A O 1
ATOM 536 N N . ASP A 1 70 ? -23.820 12.761 18.090 1.00 85.38 70 ASP A N 1
ATOM 537 C CA . ASP A 1 70 ? -23.414 13.149 16.737 1.00 85.38 70 ASP A CA 1
ATOM 538 C C . ASP A 1 70 ? -22.509 12.075 16.119 1.00 85.38 70 ASP A C 1
ATOM 540 O O . ASP A 1 70 ? -21.538 11.642 16.740 1.00 85.38 70 ASP A O 1
ATOM 544 N N . LEU A 1 71 ? -22.801 11.666 14.883 1.00 79.69 71 LEU A N 1
ATOM 545 C CA . LEU A 1 71 ? -22.084 10.579 14.215 1.00 79.69 71 LEU A CA 1
ATOM 546 C C . LEU A 1 71 ? -20.600 10.920 14.006 1.00 79.69 71 LEU A C 1
ATOM 548 O O . LEU A 1 71 ? -19.725 10.109 14.315 1.00 79.69 71 LEU A O 1
ATOM 552 N N . ARG A 1 72 ? -20.304 12.134 13.521 1.00 83.62 72 ARG A N 1
ATOM 553 C CA . ARG A 1 72 ? -18.932 12.567 13.210 1.00 83.62 72 ARG A CA 1
ATOM 554 C C . ARG A 1 72 ? -18.114 12.756 14.484 1.00 83.62 72 ARG A C 1
ATOM 556 O O . ARG A 1 72 ? -17.009 12.226 14.590 1.00 83.62 72 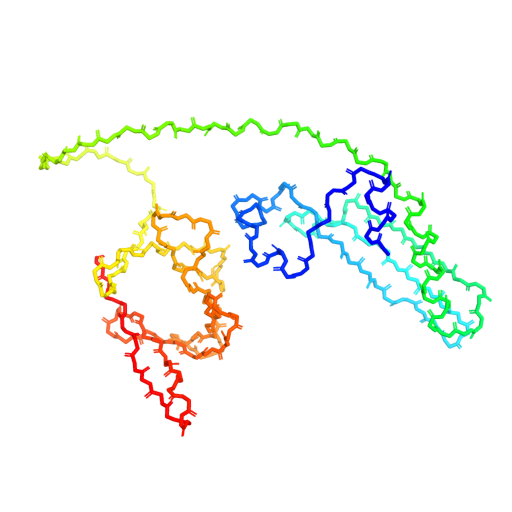ARG A O 1
ATOM 563 N N . GLY A 1 73 ? -18.665 13.474 15.458 1.00 85.50 73 GLY A N 1
ATOM 564 C CA . GLY A 1 73 ? -18.050 13.700 16.761 1.00 85.50 73 GLY A CA 1
ATOM 565 C C . GLY A 1 73 ? -17.863 12.400 17.540 1.00 85.50 73 GLY A C 1
ATOM 566 O O . GLY A 1 73 ? -16.793 12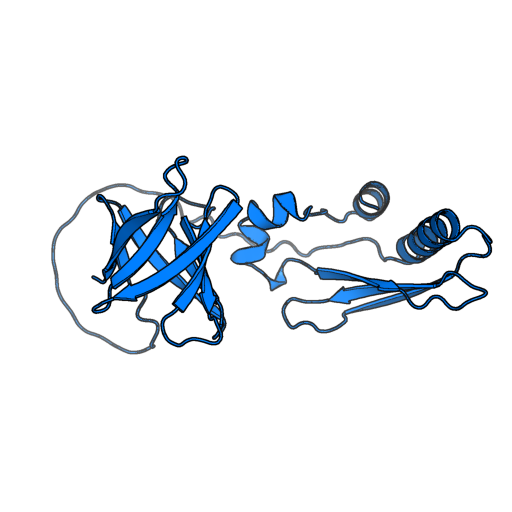.169 18.099 1.00 85.50 73 GLY A O 1
ATOM 567 N N . GLY A 1 74 ? -18.856 11.508 17.505 1.00 86.19 74 GLY A N 1
ATOM 568 C CA . GLY A 1 74 ? -18.782 10.191 18.130 1.00 86.19 74 GLY A CA 1
ATOM 569 C C . GLY A 1 74 ? -17.709 9.299 17.512 1.00 86.19 74 GLY A C 1
ATOM 570 O O . GLY A 1 74 ? -16.989 8.619 18.237 1.00 86.19 74 GLY A O 1
ATOM 571 N N . TYR A 1 75 ? -17.527 9.343 16.192 1.00 87.69 75 TYR A N 1
ATOM 572 C CA . TYR A 1 75 ? -16.446 8.607 15.535 1.00 87.69 75 TYR A CA 1
ATOM 573 C C . TYR A 1 75 ? -15.060 9.147 15.924 1.00 87.69 75 TYR A C 1
ATOM 575 O O . TYR A 1 75 ? -14.156 8.382 16.264 1.00 87.69 75 TYR A O 1
ATOM 583 N N . GLN A 1 76 ? -14.889 10.474 15.930 1.00 89.38 76 GLN A N 1
ATOM 584 C CA . GLN A 1 76 ? -13.630 11.110 16.334 1.00 89.38 76 GLN A CA 1
ATOM 585 C C . GLN A 1 76 ? -13.271 10.816 17.796 1.00 89.38 76 GLN A C 1
ATOM 587 O O . GLN A 1 76 ? -12.107 10.546 18.105 1.00 89.38 76 GLN A O 1
ATOM 592 N N . ASP A 1 77 ? -14.260 10.846 18.690 1.00 89.62 77 ASP A N 1
ATOM 593 C CA . ASP A 1 77 ? -14.077 10.520 20.102 1.00 89.62 77 ASP A CA 1
ATOM 594 C C . ASP A 1 77 ? -13.766 9.032 20.307 1.00 89.62 77 ASP A C 1
ATOM 596 O O . ASP A 1 77 ? -12.784 8.710 20.974 1.00 89.62 77 ASP A O 1
ATOM 600 N N . ALA A 1 78 ? -14.499 8.119 19.659 1.00 90.81 78 ALA A N 1
ATOM 601 C CA . ALA A 1 78 ? -14.207 6.685 19.718 1.00 90.81 78 ALA A CA 1
ATOM 602 C C . ALA A 1 78 ? -12.772 6.381 19.244 1.00 90.81 78 ALA A C 1
ATOM 604 O O . ALA A 1 78 ? -12.035 5.656 19.913 1.00 90.81 78 ALA A O 1
ATOM 605 N N . LEU A 1 79 ? -12.323 7.009 18.152 1.00 90.44 79 LEU A N 1
ATOM 606 C CA . LEU A 1 79 ? -10.943 6.880 17.679 1.00 90.44 79 LEU A CA 1
ATOM 607 C C . LEU A 1 79 ? -9.927 7.409 18.701 1.00 90.44 79 LEU A C 1
ATOM 609 O O . LEU A 1 79 ? -8.885 6.791 18.921 1.00 90.44 79 LEU A O 1
ATOM 613 N N . LYS A 1 80 ? -10.217 8.536 19.359 1.00 90.62 80 LYS A N 1
ATOM 614 C CA . LYS A 1 80 ? -9.360 9.074 20.424 1.00 90.62 80 LYS A CA 1
ATOM 615 C C . LYS A 1 80 ? -9.240 8.088 21.588 1.00 90.62 80 LYS A C 1
ATOM 617 O O . LYS A 1 80 ? -8.128 7.875 22.067 1.00 90.62 80 LYS A O 1
ATOM 622 N N . GLN A 1 81 ? -10.345 7.471 22.008 1.00 90.81 81 GLN A N 1
ATOM 623 C CA . GLN A 1 81 ? -10.350 6.467 23.076 1.00 90.81 81 GLN A CA 1
ATOM 624 C C . GLN A 1 81 ? -9.500 5.240 22.712 1.00 90.81 81 GLN A C 1
ATOM 626 O O . GLN A 1 81 ? -8.688 4.808 23.530 1.00 90.81 81 GLN A O 1
ATOM 631 N N . ALA A 1 82 ? -9.596 4.735 21.476 1.00 91.31 82 ALA A N 1
ATOM 632 C CA . ALA A 1 82 ? -8.753 3.627 21.017 1.00 91.31 82 ALA A CA 1
ATOM 633 C C . ALA A 1 82 ? -7.255 3.988 21.023 1.00 91.31 82 ALA A C 1
ATOM 635 O O . ALA A 1 82 ? -6.423 3.221 21.502 1.00 91.31 82 ALA A O 1
ATOM 636 N N . LEU A 1 83 ? -6.894 5.191 20.562 1.00 90.56 83 LEU A N 1
ATOM 637 C CA . LEU A 1 83 ? -5.494 5.639 20.517 1.00 90.56 83 LEU A CA 1
ATOM 638 C C . LEU A 1 83 ? -4.869 5.825 21.912 1.00 90.56 83 LEU A C 1
ATOM 640 O O . LEU A 1 83 ? -3.652 5.700 22.057 1.00 90.56 83 LEU A O 1
ATOM 644 N N . LEU A 1 84 ? -5.666 6.100 22.951 1.00 89.50 84 LEU A N 1
ATOM 645 C CA . LEU A 1 84 ? -5.167 6.170 24.332 1.00 89.50 84 LEU A CA 1
ATOM 646 C C . LEU A 1 84 ? -4.662 4.810 24.829 1.00 89.50 84 LEU A C 1
ATOM 648 O O . LEU A 1 84 ? -3.662 4.763 25.554 1.00 89.50 84 LEU A O 1
ATOM 652 N N . ARG A 1 85 ? -5.326 3.729 24.406 1.00 89.44 85 ARG A N 1
ATOM 653 C CA . ARG A 1 85 ? -5.018 2.336 24.763 1.00 89.44 85 ARG A CA 1
ATOM 654 C C . ARG A 1 85 ? -3.854 1.754 23.968 1.00 89.44 85 ARG A C 1
ATOM 656 O O . ARG A 1 85 ? -3.318 0.719 24.350 1.00 89.44 85 ARG A O 1
ATOM 663 N N . LEU A 1 86 ? -3.421 2.446 22.917 1.00 89.94 86 LEU A N 1
ATOM 664 C CA . LEU A 1 86 ? -2.259 2.050 22.138 1.00 89.94 86 LEU A CA 1
ATOM 665 C C . LEU A 1 86 ? -0.989 2.065 23.016 1.00 89.94 86 LEU A C 1
ATOM 667 O O . LEU A 1 86 ? -0.761 3.054 23.734 1.00 89.94 86 LEU A O 1
ATOM 671 N N . PRO A 1 87 ? -0.152 1.011 22.984 1.00 87.19 87 PRO A N 1
ATOM 672 C CA . PRO A 1 87 ? 1.122 1.008 23.693 1.00 87.19 87 PRO A CA 1
ATOM 673 C C . PRO A 1 87 ? 2.071 2.072 23.126 1.00 87.19 87 PRO A C 1
ATOM 675 O O . PRO A 1 87 ? 1.863 2.609 22.042 1.00 87.19 87 PRO A O 1
ATOM 678 N N . ILE A 1 88 ? 3.112 2.418 23.881 1.00 87.81 88 ILE A N 1
ATOM 679 C CA . ILE A 1 88 ? 4.180 3.289 23.374 1.00 87.81 88 ILE A CA 1
ATOM 680 C C . ILE A 1 88 ? 5.070 2.450 22.453 1.00 87.81 88 ILE A C 1
ATOM 682 O O . ILE A 1 88 ? 5.481 1.353 22.828 1.00 87.81 88 ILE A O 1
ATOM 686 N N . SER A 1 89 ? 5.381 2.969 21.267 1.00 84.06 89 SER A N 1
ATOM 687 C CA . SER A 1 89 ? 6.262 2.296 20.315 1.00 84.06 89 SER A CA 1
ATOM 688 C C . SER A 1 89 ? 7.691 2.176 20.859 1.00 84.06 89 SER A C 1
ATOM 690 O O . SER A 1 89 ? 8.242 3.135 21.410 1.00 84.06 89 SER A O 1
ATOM 692 N N . ASN A 1 90 ? 8.293 0.999 20.679 1.00 82.44 90 ASN A N 1
ATOM 693 C CA . ASN A 1 90 ? 9.686 0.709 21.018 1.00 82.44 90 ASN A CA 1
ATOM 694 C C . ASN A 1 90 ? 10.334 -0.156 19.916 1.00 82.44 90 ASN A C 1
ATOM 696 O O . ASN A 1 90 ? 10.494 -1.366 20.100 1.00 82.44 90 ASN A O 1
ATOM 700 N N . PRO A 1 91 ? 10.632 0.422 18.737 1.00 70.56 91 PRO A N 1
ATOM 701 C CA . PRO A 1 91 ? 11.208 -0.326 17.627 1.00 70.56 91 PRO A CA 1
ATOM 702 C C . PRO A 1 91 ? 12.636 -0.771 17.965 1.00 70.56 91 PRO A C 1
ATOM 704 O O . PRO A 1 91 ? 13.429 -0.001 18.507 1.00 70.56 91 PRO A O 1
ATOM 707 N N . LYS A 1 92 ? 12.983 -2.016 17.623 1.00 69.19 92 LYS A N 1
ATOM 708 C CA . LYS A 1 92 ? 14.377 -2.476 17.663 1.00 69.19 92 LYS A CA 1
ATOM 709 C C . LYS A 1 92 ? 15.103 -1.912 16.442 1.00 69.19 92 LYS A C 1
ATOM 711 O O . LYS A 1 92 ? 14.556 -1.950 15.344 1.00 69.19 92 LYS A O 1
ATOM 716 N N . ALA A 1 93 ? 16.310 -1.381 16.625 1.00 57.53 93 ALA A N 1
ATOM 717 C CA . ALA A 1 93 ? 17.110 -0.881 15.512 1.00 57.53 93 ALA A CA 1
ATOM 718 C C . ALA A 1 93 ? 17.432 -2.031 14.543 1.00 57.53 93 ALA A C 1
ATOM 720 O O . ALA A 1 93 ? 18.045 -3.023 14.935 1.00 57.53 93 ALA A O 1
ATOM 721 N N . VAL A 1 94 ? 17.006 -1.894 13.288 1.00 55.00 94 VAL A N 1
ATOM 722 C CA . VAL A 1 94 ? 17.412 -2.775 12.190 1.00 55.00 94 VAL A CA 1
ATOM 723 C C . VAL A 1 94 ? 18.704 -2.190 11.622 1.00 55.00 94 VAL A C 1
ATOM 725 O O . VAL A 1 94 ? 18.714 -1.051 11.154 1.00 55.00 94 VAL A O 1
ATOM 728 N N . SER A 1 95 ? 19.815 -2.925 11.713 1.00 39.75 95 SER A N 1
ATOM 729 C CA . SER A 1 95 ? 21.105 -2.497 11.161 1.00 39.75 95 SER A CA 1
ATOM 730 C C . SER A 1 95 ? 21.007 -2.364 9.641 1.00 39.75 95 SER A C 1
ATOM 732 O O . SER A 1 95 ? 21.049 -3.354 8.915 1.00 39.75 95 SER A O 1
ATOM 734 N N . GLN A 1 96 ? 20.883 -1.133 9.146 1.00 42.56 96 GLN A N 1
ATOM 735 C CA . GLN A 1 96 ? 21.089 -0.832 7.735 1.00 42.56 96 GLN A CA 1
ATOM 736 C C . GLN A 1 96 ? 22.585 -0.941 7.435 1.00 42.56 96 GLN A C 1
ATOM 738 O O . GLN A 1 96 ? 23.361 -0.041 7.757 1.00 42.56 96 GLN A O 1
ATOM 743 N N . ASN A 1 97 ? 23.000 -2.034 6.798 1.00 36.56 97 ASN A N 1
ATOM 744 C CA . ASN A 1 97 ? 24.317 -2.096 6.179 1.00 36.56 97 ASN A CA 1
ATOM 745 C C . ASN A 1 97 ? 24.330 -1.121 4.990 1.00 36.56 97 ASN A C 1
ATOM 747 O O . ASN A 1 97 ? 23.865 -1.441 3.899 1.00 36.56 97 ASN A O 1
ATOM 751 N N . LYS A 1 98 ? 24.853 0.089 5.214 1.00 39.22 98 LYS A N 1
ATOM 752 C CA . LYS A 1 98 ? 25.316 0.992 4.154 1.00 39.22 98 LYS A CA 1
ATOM 753 C C . LYS A 1 98 ? 26.465 0.301 3.414 1.00 39.22 98 LYS A C 1
ATOM 755 O O . LYS A 1 98 ? 27.588 0.287 3.910 1.00 39.22 98 LYS A O 1
ATOM 760 N N . ALA A 1 99 ? 26.199 -0.263 2.242 1.00 34.09 99 ALA A N 1
ATOM 761 C CA . ALA A 1 99 ? 27.261 -0.615 1.310 1.00 34.09 99 ALA A CA 1
ATOM 762 C C . ALA A 1 99 ? 27.731 0.668 0.609 1.00 34.09 99 ALA A C 1
ATOM 764 O O . ALA A 1 99 ? 26.957 1.349 -0.063 1.00 34.09 99 ALA A O 1
ATOM 765 N N . ASN A 1 100 ? 28.991 1.017 0.856 1.00 33.12 100 ASN A N 1
ATOM 766 C CA . ASN A 1 100 ? 29.693 2.143 0.261 1.00 33.12 100 ASN A CA 1
ATOM 767 C C . ASN A 1 100 ? 29.732 2.022 -1.268 1.00 33.12 100 ASN A C 1
ATOM 769 O O . ASN A 1 100 ? 30.041 0.967 -1.818 1.00 33.12 100 ASN A O 1
ATOM 773 N N . VAL A 1 101 ? 29.480 3.151 -1.922 1.00 35.31 101 VAL A N 1
ATOM 774 C CA . VAL A 1 101 ? 29.773 3.400 -3.331 1.00 35.31 101 VAL A CA 1
ATOM 775 C C . VAL A 1 101 ? 31.291 3.453 -3.501 1.00 35.31 101 VAL A C 1
ATOM 777 O O . VAL A 1 101 ? 31.953 4.234 -2.820 1.00 35.31 101 VAL A O 1
ATOM 780 N N . SER A 1 102 ? 31.832 2.664 -4.426 1.00 32.94 102 SER A N 1
ATOM 781 C CA . SER A 1 102 ? 33.119 2.953 -5.051 1.00 32.94 102 SER A CA 1
ATOM 782 C C . SER A 1 102 ? 32.999 2.697 -6.547 1.00 32.94 102 SER A C 1
ATOM 784 O O . SER A 1 102 ? 32.476 1.675 -6.989 1.00 32.94 102 SER A O 1
ATOM 786 N N . THR A 1 103 ? 33.409 3.707 -7.294 1.00 29.30 103 THR A N 1
ATOM 787 C CA . THR A 1 103 ? 33.357 3.857 -8.742 1.00 29.30 103 THR A CA 1
ATOM 788 C C . THR A 1 103 ? 34.396 2.974 -9.445 1.00 29.30 103 THR A C 1
ATOM 790 O O . THR A 1 103 ? 35.431 2.661 -8.865 1.00 29.30 103 THR A O 1
ATOM 793 N N . GLU A 1 104 ? 34.116 2.711 -10.728 1.00 33.38 104 GLU A N 1
ATOM 794 C CA . GLU A 1 104 ? 35.046 2.443 -11.844 1.00 33.38 104 GLU A CA 1
ATOM 795 C C . GLU A 1 104 ? 35.362 0.997 -12.311 1.00 33.38 104 GLU A C 1
ATOM 797 O O . GLU A 1 104 ? 36.061 0.221 -11.669 1.00 33.38 104 GLU A O 1
ATOM 802 N N . THR A 1 105 ? 34.934 0.769 -13.569 1.00 27.44 105 THR A N 1
ATOM 803 C CA . THR A 1 105 ? 35.656 0.121 -14.690 1.00 27.44 105 THR A CA 1
ATOM 804 C C . THR A 1 105 ? 35.310 -1.337 -15.056 1.00 27.44 105 THR A C 1
ATOM 806 O O . THR A 1 105 ? 35.545 -2.287 -14.321 1.00 27.44 105 THR A O 1
ATOM 809 N N . SER A 1 106 ? 34.761 -1.488 -16.272 1.00 36.62 106 SER A N 1
ATOM 810 C CA . SER A 1 106 ? 34.617 -2.737 -17.053 1.00 36.62 106 SER A CA 1
ATOM 811 C C . SER A 1 106 ? 36.007 -3.249 -17.491 1.00 36.62 106 SER A C 1
ATOM 813 O O . SER A 1 106 ? 36.846 -2.385 -17.754 1.00 36.62 106 SER A O 1
ATOM 815 N N . PRO A 1 107 ? 36.294 -4.569 -17.633 1.00 39.09 107 PRO A N 1
ATOM 816 C CA . PRO A 1 107 ? 35.688 -5.411 -18.683 1.00 39.09 107 PRO A CA 1
ATOM 817 C C . PRO A 1 107 ? 35.434 -6.917 -18.359 1.00 39.09 107 PRO A C 1
ATOM 819 O O . PRO A 1 107 ? 36.070 -7.522 -17.508 1.00 39.09 107 PRO A O 1
ATOM 822 N N . THR A 1 108 ? 34.504 -7.495 -19.135 1.00 28.06 108 THR A N 1
ATOM 823 C CA . THR A 1 108 ? 34.472 -8.835 -19.788 1.00 28.06 108 THR A CA 1
ATOM 824 C C . THR A 1 108 ? 34.677 -10.164 -19.009 1.00 28.06 108 THR A C 1
ATOM 826 O O . THR A 1 108 ? 35.790 -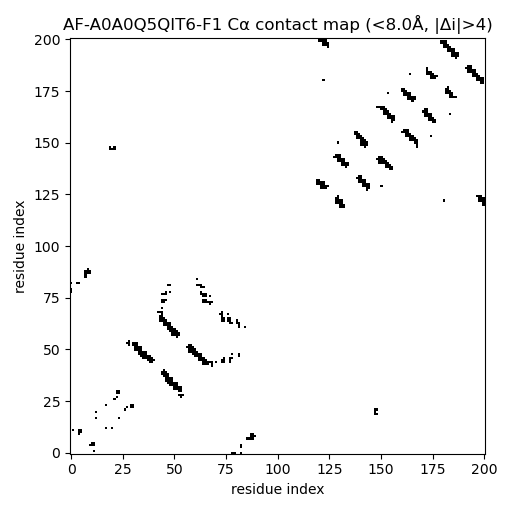10.556 -18.694 1.00 28.06 108 THR A O 1
ATOM 829 N N . VAL A 1 109 ? 33.557 -10.910 -18.905 1.00 34.22 109 VAL A N 1
ATOM 830 C CA . VAL A 1 109 ? 33.295 -12.360 -19.166 1.00 34.22 109 VAL A CA 1
ATOM 831 C C . VAL A 1 109 ? 34.231 -13.442 -18.576 1.00 34.22 109 VAL A C 1
ATOM 833 O O . VAL A 1 109 ? 35.335 -13.643 -19.065 1.00 34.22 109 VAL A O 1
ATOM 836 N N . ASN A 1 110 ? 33.710 -14.273 -17.654 1.00 27.20 110 ASN A N 1
ATOM 837 C CA . ASN A 1 110 ? 33.554 -15.731 -17.851 1.00 27.20 110 ASN A CA 1
ATOM 838 C C . ASN A 1 110 ? 32.771 -16.425 -16.716 1.00 27.20 110 ASN A C 1
ATOM 840 O O . ASN A 1 110 ? 32.798 -16.024 -15.557 1.00 27.20 110 ASN A O 1
ATOM 844 N N . SER A 1 111 ? 32.042 -17.456 -17.136 1.00 37.03 111 SER A N 1
ATOM 845 C CA . SER A 1 111 ? 30.940 -18.170 -16.487 1.00 37.03 111 SER A CA 1
ATOM 846 C C . SER A 1 111 ? 31.334 -19.214 -15.431 1.00 37.03 111 SER A C 1
ATOM 848 O O . SER A 1 111 ? 32.487 -19.638 -15.366 1.00 37.03 111 SER A O 1
ATOM 850 N N . SER A 1 112 ? 30.278 -19.761 -14.796 1.00 34.50 112 SER A N 1
ATOM 851 C CA . SER A 1 112 ? 30.147 -21.018 -14.011 1.00 34.50 112 SER A CA 1
ATOM 852 C C . SER A 1 112 ? 30.244 -20.813 -12.493 1.00 34.50 112 SER A C 1
ATOM 854 O O . SER A 1 112 ? 31.280 -20.387 -12.010 1.00 34.50 112 SER A O 1
ATOM 856 N N . GLY A 1 113 ? 29.264 -21.108 -11.638 1.00 27.50 113 GLY A N 1
ATOM 857 C CA . GLY A 1 113 ? 27.908 -21.650 -11.747 1.00 27.50 113 GLY A CA 1
ATOM 858 C C . GLY A 1 113 ? 27.496 -22.112 -10.335 1.00 27.50 113 GLY A C 1
ATOM 859 O O . GLY A 1 113 ? 28.320 -22.717 -9.660 1.00 27.50 113 GLY A O 1
ATOM 860 N N . ASP A 1 114 ? 26.304 -21.751 -9.848 1.00 27.41 114 ASP A N 1
ATOM 861 C CA . ASP A 1 114 ? 25.227 -22.692 -9.481 1.00 27.41 114 ASP A CA 1
ATOM 862 C C . ASP A 1 114 ? 24.129 -22.053 -8.590 1.00 27.41 114 ASP A C 1
ATOM 864 O O . ASP A 1 114 ? 24.402 -21.434 -7.565 1.00 27.41 114 ASP A O 1
ATOM 868 N N . ASN A 1 115 ? 22.885 -22.236 -9.050 1.00 32.69 115 ASN A N 1
ATOM 869 C CA . ASN A 1 115 ? 21.581 -22.301 -8.369 1.00 32.69 115 ASN A CA 1
ATOM 870 C C . ASN A 1 115 ? 21.135 -21.273 -7.300 1.00 32.69 115 ASN A C 1
ATOM 872 O O . ASN A 1 115 ? 21.386 -21.428 -6.108 1.00 32.69 115 ASN A O 1
ATOM 876 N N . SER A 1 116 ? 20.252 -20.347 -7.711 1.00 32.28 116 SER A N 1
ATOM 877 C CA . SER A 1 116 ? 18.868 -20.243 -7.192 1.00 32.28 116 SER A CA 1
ATOM 878 C C . SER A 1 116 ? 18.066 -19.225 -8.021 1.00 32.28 116 SER A C 1
ATOM 880 O O . SER A 1 116 ? 18.484 -18.080 -8.203 1.00 32.28 116 SER A O 1
ATOM 882 N N . ASP A 1 117 ? 16.932 -19.663 -8.566 1.00 34.72 117 ASP A N 1
ATOM 883 C CA . ASP A 1 117 ? 16.054 -18.933 -9.483 1.00 34.72 117 ASP A CA 1
ATOM 884 C C . ASP A 1 117 ? 15.519 -17.613 -8.905 1.00 34.72 117 ASP A C 1
ATOM 886 O O . ASP A 1 117 ? 14.493 -17.553 -8.234 1.00 34.72 117 ASP A O 1
ATOM 890 N N . ASN A 1 118 ? 16.182 -16.516 -9.252 1.00 40.62 118 ASN A N 1
ATOM 891 C CA . ASN A 1 118 ? 15.561 -15.204 -9.392 1.00 40.62 118 ASN A CA 1
ATOM 892 C C . ASN A 1 118 ? 16.241 -14.488 -10.563 1.00 40.62 118 ASN A C 1
ATOM 894 O O . ASN A 1 118 ? 17.072 -13.596 -10.380 1.00 40.62 118 ASN A O 1
ATOM 898 N N . LYS A 1 119 ? 15.909 -14.898 -11.798 1.00 45.97 119 LYS A N 1
ATOM 899 C CA . LYS A 1 119 ? 16.268 -14.129 -12.997 1.00 45.97 119 LYS A CA 1
ATOM 900 C C . LYS A 1 119 ? 15.538 -12.793 -12.943 1.00 45.97 119 LYS A C 1
ATOM 902 O O . LYS A 1 119 ? 14.402 -12.654 -13.384 1.00 45.97 119 LYS A O 1
ATOM 907 N N . SER A 1 120 ? 16.213 -11.813 -12.368 1.00 58.12 120 SER A N 1
ATOM 908 C CA . SER A 1 120 ? 15.852 -10.412 -12.443 1.00 58.12 120 SER A CA 1
ATOM 909 C C . SER A 1 120 ? 15.760 -9.996 -13.919 1.00 58.12 120 SER A C 1
ATOM 911 O O . SER A 1 120 ? 16.785 -9.765 -14.556 1.00 58.12 120 SER A O 1
ATOM 913 N N . GLN A 1 121 ? 14.545 -9.914 -14.469 1.00 79.25 121 GLN A N 1
ATOM 914 C CA . GLN A 1 121 ? 14.314 -9.418 -15.829 1.00 79.25 121 GLN A CA 1
ATOM 915 C C . GLN A 1 121 ? 14.661 -7.926 -15.901 1.00 79.25 121 GLN A C 1
ATOM 917 O O . GLN A 1 121 ? 14.153 -7.132 -15.107 1.00 79.25 121 GLN A O 1
ATOM 922 N N . ILE A 1 122 ? 15.511 -7.545 -16.853 1.00 86.38 122 ILE A N 1
ATOM 923 C CA . ILE A 1 122 ? 15.902 -6.153 -17.094 1.00 86.38 122 ILE A CA 1
ATOM 924 C C . ILE A 1 122 ? 15.193 -5.668 -18.357 1.00 86.38 122 ILE A C 1
ATOM 926 O O . ILE A 1 122 ? 15.141 -6.370 -19.361 1.00 86.38 122 ILE A O 1
ATOM 930 N N . TYR A 1 123 ? 14.672 -4.451 -18.305 1.00 88.00 123 TYR A N 1
ATOM 931 C CA . TYR A 1 123 ? 14.013 -3.767 -19.404 1.00 88.00 123 TYR A CA 1
ATOM 932 C C . TYR A 1 123 ? 14.795 -2.510 -19.786 1.00 88.00 123 TYR A C 1
ATOM 934 O O . TYR A 1 123 ? 15.263 -1.775 -18.920 1.00 88.00 123 TYR A O 1
ATOM 942 N N . LEU A 1 124 ? 14.939 -2.243 -21.081 1.00 88.50 124 LEU A N 1
ATOM 943 C CA . LEU A 1 124 ? 15.571 -1.040 -21.613 1.00 88.50 124 LEU A CA 1
ATOM 944 C C . LEU A 1 124 ? 14.506 -0.087 -22.154 1.00 88.50 124 LEU A C 1
ATOM 946 O O . LEU A 1 124 ? 13.660 -0.478 -22.954 1.00 88.50 124 LEU A O 1
ATOM 950 N N . ASN A 1 125 ? 14.588 1.180 -21.764 1.00 87.50 125 ASN A N 1
ATOM 951 C CA . ASN A 1 125 ? 13.738 2.240 -22.295 1.00 87.50 125 ASN A CA 1
ATOM 952 C C . ASN A 1 125 ? 14.544 3.541 -22.385 1.00 87.50 125 ASN A C 1
ATOM 954 O O . ASN A 1 125 ? 15.056 4.020 -21.377 1.00 87.50 125 ASN A O 1
ATOM 958 N N . GLN A 1 126 ? 14.696 4.088 -23.596 1.00 81.31 126 GLN A N 1
ATOM 959 C CA . GLN A 1 126 ? 15.376 5.373 -23.845 1.00 81.31 126 GLN A CA 1
ATOM 960 C C . GLN A 1 126 ? 16.761 5.499 -23.164 1.00 81.31 126 GLN A C 1
ATOM 962 O O . GLN A 1 126 ? 17.106 6.538 -22.608 1.00 81.31 126 GLN A O 1
ATOM 967 N N . GLY A 1 127 ? 17.549 4.417 -23.155 1.00 79.38 127 GLY A N 1
ATOM 968 C CA . GLY A 1 127 ? 18.872 4.377 -22.512 1.00 79.38 127 GLY A CA 1
ATOM 969 C C . GLY A 1 127 ? 18.866 4.087 -21.003 1.00 79.38 127 GLY A C 1
ATOM 970 O O . GLY A 1 127 ? 19.933 3.928 -20.416 1.00 79.38 127 GLY A O 1
ATOM 971 N N . ARG A 1 128 ? 17.693 3.958 -20.369 1.00 82.06 128 ARG A N 1
ATOM 972 C CA . ARG A 1 128 ? 17.538 3.551 -18.963 1.00 82.06 128 ARG A CA 1
ATOM 973 C C . ARG A 1 128 ? 17.379 2.038 -18.849 1.00 82.06 128 ARG A C 1
ATOM 975 O O . ARG A 1 128 ? 16.495 1.467 -19.486 1.00 82.06 128 ARG A O 1
ATOM 982 N N . ASN A 1 129 ? 18.195 1.404 -18.009 1.00 84.75 129 ASN A N 1
ATOM 983 C CA . ASN A 1 129 ? 17.987 0.017 -17.596 1.00 84.75 129 ASN A CA 1
ATOM 984 C C . ASN A 1 129 ? 17.076 -0.002 -16.365 1.00 84.75 129 ASN A C 1
ATOM 986 O O . ASN A 1 129 ? 17.415 0.577 -15.333 1.00 84.75 129 ASN A O 1
ATOM 990 N N . LEU A 1 130 ? 15.941 -0.677 -16.486 1.00 86.12 130 LEU A N 1
ATOM 991 C CA . LEU A 1 130 ? 14.939 -0.833 -15.446 1.00 86.12 130 LEU A CA 1
ATOM 992 C C . LEU A 1 130 ? 14.841 -2.301 -15.046 1.00 86.12 130 LEU A C 1
ATOM 994 O O . LEU A 1 130 ? 14.610 -3.175 -15.875 1.00 86.12 130 LEU A O 1
ATOM 998 N N . GLN A 1 131 ? 15.004 -2.580 -13.766 1.00 85.62 131 GLN A N 1
ATOM 9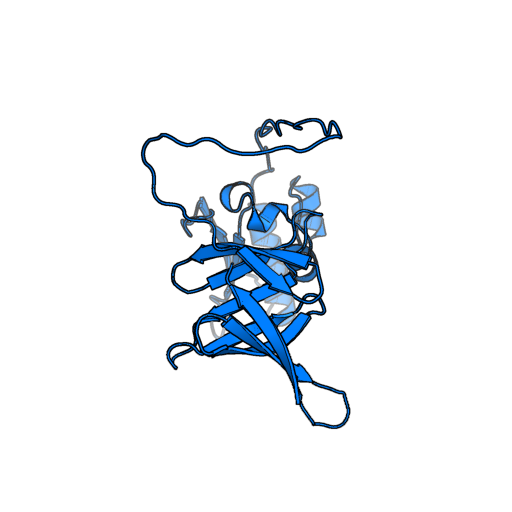99 C CA . GLN A 1 131 ? 14.854 -3.902 -13.194 1.00 85.62 131 GLN A CA 1
ATOM 1000 C C . GLN A 1 131 ? 13.383 -4.180 -12.888 1.00 85.62 131 GLN A C 1
ATOM 1002 O O . GLN A 1 131 ? 12.714 -3.367 -12.244 1.00 85.62 131 GLN A O 1
ATOM 1007 N N . ARG A 1 132 ? 12.882 -5.346 -13.302 1.00 86.19 132 ARG A N 1
ATOM 1008 C CA . ARG A 1 132 ? 11.594 -5.856 -12.837 1.00 86.19 132 ARG A CA 1
ATOM 1009 C C . ARG A 1 132 ? 11.759 -6.508 -11.476 1.00 86.19 132 ARG A C 1
ATOM 1011 O O . ARG A 1 132 ? 12.549 -7.433 -11.315 1.00 86.19 132 ARG A O 1
ATOM 1018 N N . ILE A 1 133 ? 10.936 -6.077 -10.531 1.00 81.12 133 ILE A N 1
ATOM 1019 C CA . ILE A 1 133 ? 10.865 -6.654 -9.191 1.00 81.12 133 ILE A CA 1
ATOM 1020 C C . ILE A 1 133 ? 9.422 -7.102 -8.964 1.00 81.12 133 ILE A C 1
ATOM 1022 O O . ILE A 1 133 ? 8.497 -6.291 -9.035 1.00 81.12 133 ILE A O 1
ATOM 1026 N N . ASN A 1 134 ? 9.211 -8.398 -8.729 1.00 79.69 134 ASN A N 1
ATOM 1027 C CA . ASN A 1 134 ? 7.889 -8.919 -8.385 1.00 79.69 134 ASN A CA 1
ATOM 1028 C C . ASN A 1 134 ? 7.624 -8.656 -6.898 1.00 79.69 134 ASN A C 1
ATOM 1030 O O . ASN A 1 134 ? 8.398 -9.081 -6.046 1.00 79.69 134 ASN A O 1
ATOM 1034 N N . ILE A 1 135 ? 6.537 -7.949 -6.599 1.00 73.44 135 ILE A N 1
ATOM 1035 C CA . ILE A 1 135 ? 6.099 -7.658 -5.227 1.00 73.44 135 ILE A CA 1
ATOM 1036 C C . ILE A 1 135 ? 5.163 -8.767 -4.727 1.00 73.44 135 ILE A C 1
ATOM 1038 O O . ILE A 1 135 ? 5.148 -9.101 -3.548 1.00 73.44 135 ILE A O 1
ATOM 1042 N N . SER A 1 136 ? 4.366 -9.336 -5.631 1.00 79.19 136 SER A N 1
ATOM 1043 C CA . SER A 1 136 ? 3.492 -10.491 -5.409 1.00 79.19 136 SER A CA 1
ATOM 1044 C C . SER A 1 136 ? 3.133 -11.126 -6.754 1.00 79.19 136 SER A C 1
ATOM 1046 O O . SER A 1 136 ? 3.442 -10.563 -7.805 1.00 79.19 136 SER A O 1
ATOM 1048 N N . ASP A 1 137 ? 2.362 -12.211 -6.738 1.00 79.19 137 ASP A N 1
ATOM 1049 C CA . ASP A 1 137 ? 1.826 -12.849 -7.951 1.00 79.19 137 ASP A CA 1
ATOM 1050 C C . ASP A 1 137 ? 0.954 -11.907 -8.803 1.00 79.19 137 ASP A C 1
ATOM 1052 O O . ASP A 1 137 ? 0.722 -12.151 -9.984 1.00 79.19 137 ASP A O 1
ATOM 1056 N N . LYS A 1 138 ? 0.448 -10.820 -8.203 1.00 80.50 138 LYS A N 1
ATOM 1057 C CA . LYS A 1 138 ? -0.470 -9.866 -8.842 1.00 80.50 138 LYS A CA 1
ATOM 1058 C C . LYS A 1 138 ? 0.141 -8.492 -9.093 1.00 80.50 138 LYS A C 1
ATOM 1060 O O . LYS A 1 138 ? -0.507 -7.661 -9.731 1.00 80.50 138 LYS A O 1
ATOM 1065 N N . VAL A 1 139 ? 1.328 -8.214 -8.556 1.00 80.94 139 VAL A N 1
ATOM 1066 C CA . VAL A 1 139 ? 1.931 -6.875 -8.588 1.00 80.94 139 VAL A CA 1
ATOM 1067 C C . VAL A 1 139 ? 3.430 -6.970 -8.817 1.00 80.94 139 VAL A C 1
ATOM 1069 O O . VAL A 1 139 ? 4.128 -7.672 -8.088 1.00 80.94 139 VAL A O 1
ATOM 1072 N N . PHE A 1 140 ? 3.939 -6.196 -9.769 1.00 85.88 140 PHE A N 1
ATOM 1073 C CA . PHE A 1 140 ? 5.372 -6.001 -9.980 1.00 85.88 140 PHE A CA 1
ATOM 1074 C C . PHE A 1 140 ? 5.684 -4.527 -10.249 1.00 85.88 140 PHE A C 1
ATOM 1076 O O . PHE A 1 140 ? 4.791 -3.733 -10.541 1.00 85.88 140 PHE A O 1
ATOM 1083 N N . ILE A 1 141 ? 6.952 -4.148 -10.138 1.00 86.94 141 ILE A N 1
ATOM 1084 C CA . ILE A 1 141 ? 7.433 -2.790 -10.413 1.00 86.94 141 ILE A CA 1
ATOM 1085 C C . ILE A 1 141 ? 8.573 -2.821 -11.428 1.00 86.94 141 ILE A C 1
ATOM 1087 O O . ILE A 1 141 ? 9.285 -3.821 -11.532 1.00 86.94 141 ILE A O 1
ATOM 1091 N N . LEU A 1 142 ? 8.756 -1.708 -12.138 1.00 86.62 142 LEU A N 1
ATOM 1092 C CA . LEU A 1 142 ? 9.997 -1.398 -12.847 1.00 86.62 142 LEU A CA 1
ATOM 1093 C C . LEU A 1 142 ? 10.755 -0.331 -12.053 1.00 86.62 142 LEU A C 1
ATOM 1095 O O . LEU A 1 142 ? 10.191 0.723 -11.761 1.00 86.62 142 LEU A O 1
ATOM 1099 N N . SER A 1 143 ? 12.011 -0.596 -11.699 1.00 82.69 143 SER A N 1
ATOM 1100 C CA . SER A 1 143 ? 12.863 0.316 -10.923 1.00 82.69 143 SER A CA 1
ATOM 1101 C C . SER A 1 143 ? 14.178 0.577 -11.640 1.00 82.69 143 SER A C 1
ATOM 1103 O O . SER A 1 143 ? 14.756 -0.344 -12.207 1.00 82.69 143 SER A O 1
ATOM 1105 N N . ASP A 1 144 ? 14.683 1.807 -11.593 1.00 79.50 144 ASP A N 1
ATOM 1106 C CA . ASP A 1 144 ? 16.070 2.079 -11.976 1.00 79.50 144 ASP A CA 1
ATOM 1107 C C . ASP A 1 144 ? 17.042 1.760 -10.825 1.00 79.50 144 ASP A C 1
ATOM 1109 O O . ASP A 1 144 ? 16.632 1.478 -9.695 1.00 79.50 144 ASP A O 1
ATOM 1113 N N . ASN A 1 145 ? 18.341 1.792 -11.133 1.00 65.88 145 ASN A N 1
ATOM 1114 C CA . ASN A 1 145 ? 19.425 1.557 -10.175 1.00 65.88 145 ASN A CA 1
ATOM 1115 C C . ASN A 1 145 ? 19.825 2.833 -9.394 1.00 65.88 145 ASN A C 1
ATOM 1117 O O . ASN A 1 145 ? 20.833 2.828 -8.692 1.00 65.88 145 ASN A O 1
ATOM 1121 N N . SER A 1 146 ? 19.094 3.945 -9.567 1.00 58.22 146 SER A N 1
ATOM 1122 C CA . SER A 1 146 ? 19.455 5.287 -9.077 1.00 58.22 146 SER A CA 1
ATOM 1123 C C . SER A 1 146 ? 18.645 5.778 -7.874 1.00 58.22 146 SER A C 1
ATOM 1125 O O . SER A 1 146 ? 19.073 6.719 -7.206 1.00 58.22 146 SER A O 1
ATOM 1127 N N . GLY A 1 147 ? 17.566 5.088 -7.502 1.00 52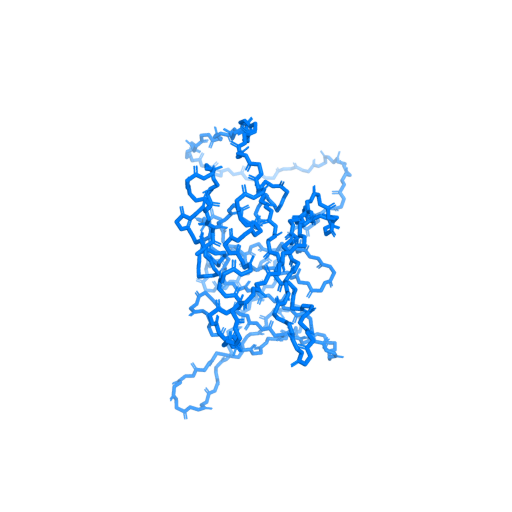.41 147 GLY A N 1
ATOM 1128 C CA . GLY A 1 147 ? 17.114 5.060 -6.113 1.00 52.41 147 GLY A CA 1
ATOM 1129 C C . GLY A 1 147 ? 15.640 5.361 -5.855 1.00 52.41 147 GLY A C 1
ATOM 1130 O O . GLY A 1 147 ? 14.999 6.183 -6.499 1.00 52.41 147 GLY A O 1
ATOM 1131 N N . SER A 1 148 ? 15.164 4.707 -4.794 1.00 55.88 148 SER A N 1
ATOM 1132 C CA . SER A 1 148 ? 14.003 4.985 -3.934 1.00 55.88 148 SER A CA 1
ATOM 1133 C C . SER A 1 148 ? 12.594 5.073 -4.536 1.00 55.88 148 SER A C 1
ATOM 1135 O O . SER A 1 148 ? 11.651 4.814 -3.790 1.00 55.88 148 SER A O 1
ATOM 1137 N N . VAL A 1 149 ? 12.405 5.398 -5.819 1.00 58.59 149 VAL A N 1
ATOM 1138 C CA . VAL A 1 149 ? 11.071 5.521 -6.435 1.00 58.59 149 VAL A CA 1
ATOM 1139 C C . VAL A 1 149 ? 10.979 4.635 -7.679 1.00 58.59 149 VAL A C 1
ATOM 1141 O O . VAL A 1 149 ? 11.754 4.829 -8.615 1.00 58.59 149 VAL A O 1
ATOM 1144 N N . PRO A 1 150 ? 10.033 3.675 -7.737 1.00 72.75 150 PRO A N 1
ATOM 1145 C CA . PRO A 1 150 ? 9.839 2.873 -8.935 1.00 72.75 150 PRO A CA 1
ATOM 1146 C C . PRO A 1 150 ? 9.370 3.756 -10.094 1.00 72.75 150 PRO A C 1
ATOM 1148 O O . PRO A 1 150 ? 8.552 4.661 -9.918 1.00 72.75 150 PRO A O 1
ATOM 1151 N N . PHE A 1 151 ? 9.843 3.451 -11.299 1.00 82.25 151 PHE A N 1
ATOM 1152 C CA . PHE A 1 151 ? 9.409 4.110 -12.526 1.00 82.25 151 PHE A CA 1
ATOM 1153 C C . PHE A 1 151 ? 7.891 3.960 -12.725 1.00 82.25 151 PHE A C 1
ATOM 1155 O O . PHE A 1 151 ? 7.188 4.938 -12.992 1.00 82.25 151 PHE A O 1
ATOM 1162 N N . ALA A 1 152 ? 7.388 2.733 -12.550 1.00 86.56 152 ALA A N 1
ATOM 1163 C CA . ALA A 1 152 ? 5.967 2.415 -12.603 1.00 86.56 152 ALA A CA 1
ATOM 1164 C C . ALA A 1 152 ? 5.636 1.154 -11.789 1.00 86.56 152 ALA A C 1
ATOM 1166 O O . ALA A 1 152 ? 6.458 0.244 -11.651 1.00 86.56 152 ALA A O 1
ATOM 1167 N N . THR A 1 153 ? 4.407 1.101 -11.271 1.00 86.25 153 THR A N 1
ATOM 1168 C CA . THR A 1 153 ? 3.828 -0.077 -10.607 1.00 86.25 153 THR A CA 1
ATOM 1169 C C . THR A 1 153 ? 2.789 -0.728 -11.502 1.00 86.25 153 THR A C 1
ATOM 1171 O O . THR A 1 153 ? 1.900 -0.045 -11.998 1.00 86.25 153 THR A O 1
ATOM 1174 N N . PHE A 1 154 ? 2.853 -2.045 -11.649 1.00 90.44 154 PHE A N 1
ATOM 1175 C CA . PHE A 1 154 ? 1.987 -2.832 -12.516 1.00 90.44 154 PHE A CA 1
ATOM 1176 C C . PHE A 1 154 ? 1.149 -3.781 -11.672 1.00 90.44 154 PHE A C 1
ATOM 1178 O O . PHE A 1 154 ? 1.686 -4.581 -10.908 1.00 90.44 154 PHE A O 1
ATOM 1185 N N . GLN A 1 155 ? -0.169 -3.703 -11.820 1.00 86.44 155 GLN A N 1
ATOM 1186 C CA . GLN A 1 155 ? -1.117 -4.616 -11.192 1.00 86.44 155 GLN A CA 1
ATOM 1187 C C . GLN A 1 155 ? -1.837 -5.419 -12.274 1.00 86.44 155 GLN A C 1
ATOM 1189 O O . GLN A 1 155 ? -2.406 -4.830 -13.194 1.00 86.44 155 GLN A O 1
ATOM 1194 N N . VAL A 1 156 ? -1.838 -6.748 -12.157 1.00 80.19 156 VAL A N 1
ATOM 1195 C CA . VAL A 1 156 ? -2.552 -7.630 -13.094 1.00 80.19 156 VAL A CA 1
ATOM 1196 C C . VAL A 1 156 ? -4.045 -7.300 -13.121 1.00 80.19 156 VAL A C 1
ATOM 1198 O O . VAL A 1 156 ? -4.646 -6.980 -12.089 1.00 80.19 156 VAL A O 1
ATOM 1201 N N . THR A 1 157 ? -4.646 -7.371 -14.305 1.00 82.94 157 THR A N 1
ATOM 1202 C CA . THR A 1 157 ? -6.097 -7.239 -14.486 1.00 82.94 157 THR A CA 1
ATOM 1203 C C . THR A 1 157 ? -6.744 -8.611 -14.688 1.00 82.94 157 THR A C 1
ATOM 1205 O O . THR A 1 157 ? -6.071 -9.638 -14.656 1.00 82.94 157 THR A O 1
ATOM 1208 N N . SER A 1 158 ? -8.064 -8.649 -14.885 1.00 82.75 158 SER A N 1
ATOM 1209 C CA . SER A 1 158 ? -8.766 -9.875 -15.290 1.00 82.75 158 SER A CA 1
ATOM 1210 C C . SER A 1 158 ? -8.422 -10.322 -16.714 1.00 82.75 158 SER A C 1
ATOM 1212 O O . SER A 1 158 ? -8.701 -11.464 -17.073 1.00 82.75 158 SER A O 1
ATOM 1214 N N . LYS A 1 159 ? -7.839 -9.438 -17.532 1.00 83.38 159 LYS A N 1
ATOM 1215 C CA . LYS A 1 159 ? -7.365 -9.757 -18.875 1.00 83.38 159 LYS A CA 1
ATOM 1216 C C . LYS A 1 159 ? -5.884 -10.125 -18.805 1.00 83.38 159 LYS A C 1
ATOM 1218 O O . LYS A 1 159 ? -5.074 -9.353 -18.290 1.00 83.38 159 LYS A O 1
ATOM 1223 N N . ASN A 1 160 ? -5.551 -11.298 -19.341 1.00 84.81 160 ASN A N 1
ATOM 1224 C CA . ASN A 1 160 ? -4.169 -11.762 -19.436 1.00 84.81 160 ASN A CA 1
ATOM 1225 C C . ASN A 1 160 ? -3.309 -10.739 -20.178 1.00 84.81 160 ASN A C 1
ATOM 1227 O O . ASN A 1 160 ? -3.786 -10.084 -21.107 1.00 84.81 160 ASN A O 1
ATOM 1231 N N . ASP A 1 161 ? -2.061 -10.609 -19.735 1.00 87.12 161 ASP A N 1
ATOM 1232 C CA . ASP A 1 161 ? -1.059 -9.712 -20.312 1.00 87.12 161 ASP A CA 1
ATOM 1233 C C . ASP A 1 161 ? -1.433 -8.225 -20.312 1.00 87.12 161 ASP A C 1
ATOM 1235 O O . ASP A 1 161 ? -0.768 -7.433 -20.971 1.00 87.12 161 ASP A O 1
ATOM 1239 N N . VAL A 1 162 ? -2.458 -7.827 -19.549 1.00 88.06 162 VAL A N 1
ATOM 1240 C CA . VAL A 1 162 ? -2.876 -6.433 -19.377 1.00 88.06 162 VAL A CA 1
ATOM 1241 C C . VAL A 1 162 ? -2.800 -6.036 -17.907 1.00 88.06 162 VAL A C 1
ATOM 1243 O O . VAL A 1 162 ? -3.281 -6.739 -17.010 1.00 88.06 162 VAL A O 1
ATOM 1246 N N . PHE A 1 163 ? -2.235 -4.857 -17.672 1.00 91.38 163 PHE A N 1
ATOM 1247 C CA . PHE A 1 163 ? -1.933 -4.299 -16.365 1.00 91.38 163 PHE A CA 1
ATOM 1248 C C . PHE A 1 163 ? -2.600 -2.942 -16.186 1.00 91.38 163 PHE A C 1
ATOM 1250 O O . PHE A 1 163 ? -2.608 -2.096 -17.082 1.00 91.38 163 PHE A O 1
ATOM 1257 N N . LYS A 1 164 ? -3.080 -2.701 -14.969 1.00 89.06 164 LYS A N 1
ATOM 1258 C CA . LYS A 1 164 ? -3.299 -1.346 -14.475 1.00 89.06 164 LYS A CA 1
ATOM 1259 C C . LYS A 1 164 ? -1.951 -0.810 -14.010 1.00 89.06 164 LYS A C 1
ATOM 1261 O O . LYS A 1 164 ? -1.341 -1.386 -13.106 1.00 89.06 164 LYS A O 1
ATOM 1266 N N . VAL A 1 165 ? -1.496 0.275 -14.621 1.00 89.88 165 VAL A N 1
ATOM 1267 C CA . VAL A 1 165 ? -0.171 0.846 -14.383 1.00 89.88 165 VAL A CA 1
ATOM 1268 C C . VAL A 1 165 ? -0.314 2.153 -13.628 1.00 89.88 165 VAL A C 1
ATOM 1270 O O . VAL A 1 165 ? -1.056 3.032 -14.047 1.00 89.88 165 VAL A O 1
ATOM 1273 N N . LYS A 1 166 ? 0.399 2.292 -12.511 1.00 85.44 166 LYS A N 1
ATOM 1274 C CA . LYS A 1 166 ? 0.515 3.551 -11.776 1.00 85.44 166 LYS A CA 1
ATOM 1275 C C . LYS A 1 166 ? 1.895 4.148 -12.019 1.00 85.44 166 LYS A C 1
ATOM 1277 O O . LYS A 1 166 ? 2.900 3.546 -11.638 1.00 85.44 166 LYS A O 1
ATOM 1282 N N . LEU A 1 167 ? 1.926 5.310 -12.660 1.00 82.62 167 LEU A N 1
ATOM 1283 C CA . LEU A 1 167 ? 3.145 6.034 -13.009 1.00 82.62 167 LEU A CA 1
ATOM 1284 C C . LEU A 1 167 ? 3.722 6.777 -11.799 1.00 82.62 167 LEU A C 1
ATOM 1286 O O . LEU A 1 167 ? 3.030 7.017 -10.806 1.00 82.62 167 LEU A O 1
ATOM 1290 N N . LYS A 1 168 ? 4.985 7.210 -11.906 1.00 74.50 168 LYS A N 1
ATOM 1291 C CA . LYS A 1 168 ? 5.665 8.015 -10.874 1.00 74.50 168 LYS A CA 1
ATOM 1292 C C . LYS A 1 168 ? 4.917 9.295 -10.471 1.00 74.50 168 LYS A C 1
ATOM 1294 O O . LYS A 1 168 ? 5.023 9.730 -9.331 1.00 74.50 168 LYS A O 1
ATOM 1299 N N . ASN A 1 169 ? 4.167 9.902 -11.395 1.00 71.75 169 ASN A N 1
ATOM 1300 C CA . ASN A 1 169 ? 3.373 11.114 -11.154 1.00 71.75 169 ASN A CA 1
ATOM 1301 C C . ASN A 1 169 ? 2.033 10.819 -10.445 1.00 71.75 169 ASN A C 1
ATOM 1303 O O . ASN A 1 169 ? 1.303 11.744 -10.105 1.00 71.75 169 ASN A O 1
ATOM 1307 N N . GLY A 1 170 ? 1.714 9.543 -10.201 1.00 72.56 170 GLY A N 1
ATOM 1308 C CA . GLY A 1 170 ? 0.482 9.096 -9.557 1.00 72.56 170 GLY A CA 1
ATOM 1309 C C . GLY A 1 170 ? -0.671 8.798 -10.518 1.00 72.56 170 GLY A C 1
ATOM 1310 O O . GLY A 1 170 ? -1.663 8.215 -10.072 1.00 72.56 170 GLY A O 1
ATOM 1311 N N . GLU A 1 171 ? -0.542 9.131 -11.804 1.00 77.12 171 GLU A N 1
ATOM 1312 C CA . GLU A 1 171 ? -1.547 8.828 -12.824 1.00 77.12 171 GLU A CA 1
ATOM 1313 C C . GLU A 1 171 ? -1.674 7.320 -13.046 1.00 77.12 171 GLU A C 1
ATOM 1315 O O . GLU A 1 171 ? -0.718 6.553 -12.890 1.00 77.12 171 GLU A O 1
ATOM 1320 N N . THR A 1 172 ? -2.891 6.894 -13.386 1.00 83.50 172 THR A N 1
ATOM 1321 C CA . THR A 1 172 ? -3.199 5.496 -13.691 1.00 83.50 172 THR A CA 1
ATOM 1322 C C . THR A 1 172 ? -3.487 5.352 -15.175 1.00 83.50 172 THR A C 1
ATOM 1324 O O . THR A 1 172 ? -4.396 5.993 -15.692 1.00 83.50 172 THR A O 1
ATOM 1327 N N . VAL A 1 173 ? -2.727 4.483 -15.829 1.00 89.19 173 VAL A N 1
ATOM 1328 C CA . VAL A 1 173 ? -2.812 4.180 -17.259 1.00 89.19 173 VAL A CA 1
ATOM 1329 C C . VAL A 1 173 ? -2.891 2.667 -17.469 1.00 89.19 173 VAL A C 1
ATOM 1331 O O . VAL A 1 173 ? -2.860 1.887 -16.509 1.00 89.19 173 VAL A O 1
ATOM 1334 N N . ILE A 1 174 ? -3.014 2.236 -18.721 1.00 89.62 174 ILE A N 1
ATOM 1335 C CA . ILE A 1 174 ? -2.972 0.821 -19.091 1.00 89.62 174 ILE A CA 1
ATOM 1336 C C . ILE A 1 174 ? -1.597 0.484 -19.652 1.00 89.62 174 ILE A C 1
ATOM 1338 O O . ILE A 1 174 ? -0.989 1.265 -20.380 1.00 89.62 174 ILE A O 1
ATOM 1342 N N . GLY A 1 175 ? -1.115 -0.701 -19.300 1.00 91.75 175 GLY A N 1
ATOM 1343 C CA . GLY A 1 175 ? 0.032 -1.311 -19.946 1.00 91.75 175 GLY A CA 1
ATOM 1344 C C . GLY A 1 175 ? -0.254 -2.759 -20.291 1.00 91.75 175 GLY A C 1
ATOM 1345 O O . GLY A 1 175 ? -1.167 -3.370 -19.737 1.00 91.75 175 GLY A O 1
ATOM 1346 N N . TYR A 1 176 ? 0.511 -3.312 -21.217 1.00 90.00 176 TYR A N 1
ATOM 1347 C CA . TYR A 1 176 ? 0.343 -4.680 -21.685 1.00 90.00 176 TYR A CA 1
ATOM 1348 C C . TYR A 1 176 ? 1.668 -5.272 -22.152 1.00 90.00 176 TYR A C 1
ATOM 1350 O O . TYR A 1 176 ? 2.622 -4.540 -22.420 1.00 90.00 176 TYR A O 1
ATOM 1358 N N . PHE A 1 177 ? 1.735 -6.600 -22.235 1.00 91.56 177 PHE A N 1
ATOM 1359 C CA . PHE A 1 177 ? 2.838 -7.259 -22.926 1.00 91.56 177 PHE A CA 1
ATOM 1360 C C . PHE A 1 177 ? 2.575 -7.309 -24.435 1.00 91.56 177 PHE A C 1
ATOM 1362 O O . PHE A 1 177 ? 1.494 -7.684 -24.881 1.00 91.56 177 PHE A O 1
ATOM 1369 N N . GLU A 1 178 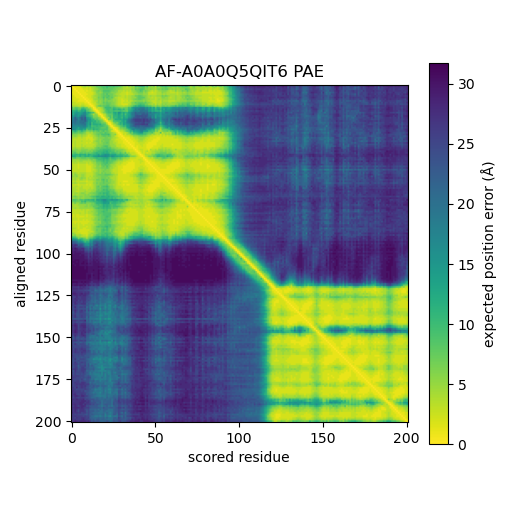? 3.589 -6.968 -25.226 1.00 87.81 178 GLU A N 1
ATOM 1370 C CA . GLU A 1 178 ? 3.585 -7.078 -26.686 1.00 87.81 178 GLU A CA 1
ATOM 1371 C C . GLU A 1 178 ? 4.947 -7.633 -27.124 1.00 87.81 178 GLU A C 1
ATOM 1373 O O . GLU A 1 178 ? 5.982 -6.995 -26.930 1.00 87.81 178 GLU A O 1
ATOM 1378 N N . ASN A 1 179 ? 4.972 -8.853 -27.673 1.00 85.38 179 ASN A N 1
ATOM 1379 C CA . ASN A 1 179 ? 6.197 -9.533 -28.129 1.00 85.38 179 ASN A CA 1
ATOM 1380 C C . ASN A 1 179 ? 7.307 -9.640 -27.058 1.00 85.38 179 ASN A C 1
ATOM 1382 O O . ASN A 1 179 ? 8.487 -9.493 -27.362 1.00 85.38 179 ASN A O 1
ATOM 1386 N N . GLY A 1 180 ? 6.934 -9.859 -25.792 1.00 83.19 180 GLY A N 1
ATOM 1387 C CA . GLY A 1 180 ? 7.879 -9.931 -24.667 1.00 83.19 180 GLY A CA 1
ATOM 1388 C C . GLY A 1 180 ? 8.337 -8.572 -24.122 1.00 83.19 180 GLY A C 1
ATOM 1389 O O . GLY A 1 180 ? 9.048 -8.530 -23.121 1.00 83.19 180 GLY A O 1
ATOM 1390 N N . ASN A 1 181 ? 7.893 -7.467 -24.724 1.00 90.75 181 ASN A N 1
ATOM 1391 C CA . ASN A 1 181 ? 8.128 -6.109 -24.241 1.00 90.75 181 ASN A CA 1
ATOM 1392 C C . ASN A 1 181 ? 6.953 -5.639 -23.387 1.00 90.75 181 ASN A C 1
ATOM 1394 O O . ASN A 1 181 ? 5.816 -6.046 -23.621 1.00 90.75 181 ASN A O 1
ATOM 1398 N N . ILE A 1 182 ? 7.210 -4.741 -22.437 1.00 93.44 182 ILE A N 1
ATOM 1399 C CA . ILE A 1 182 ? 6.138 -4.013 -21.749 1.00 93.44 182 ILE A CA 1
ATOM 1400 C C . ILE A 1 182 ? 5.842 -2.754 -22.559 1.00 93.44 182 ILE A C 1
ATOM 1402 O O . ILE A 1 182 ? 6.756 -2.012 -22.913 1.00 93.44 182 ILE A O 1
ATOM 1406 N N . VAL A 1 183 ? 4.569 -2.502 -22.831 1.00 92.75 183 VAL A N 1
ATOM 1407 C CA . VAL A 1 183 ? 4.087 -1.276 -23.468 1.00 92.75 183 VAL A CA 1
ATOM 1408 C C . VAL A 1 183 ? 3.169 -0.558 -22.493 1.00 92.75 183 VAL A C 1
ATOM 1410 O O . VAL A 1 183 ? 2.348 -1.198 -21.837 1.00 92.75 183 VAL A O 1
ATOM 1413 N N . ILE A 1 184 ? 3.319 0.757 -22.372 1.00 93.38 184 ILE A N 1
ATOM 1414 C CA . ILE A 1 184 ? 2.448 1.620 -21.572 1.00 93.38 184 ILE A CA 1
ATOM 1415 C C . ILE A 1 184 ? 1.826 2.665 -22.496 1.00 93.38 184 ILE A C 1
ATOM 1417 O O . ILE A 1 184 ? 2.549 3.336 -23.233 1.00 93.38 184 ILE A O 1
ATOM 1421 N N . ASP A 1 185 ? 0.505 2.825 -22.436 1.00 87.62 185 ASP A N 1
ATOM 1422 C CA . ASP A 1 185 ? -0.200 3.873 -23.173 1.00 87.62 185 ASP A CA 1
ATOM 1423 C C . ASP A 1 185 ? -0.174 5.176 -22.354 1.00 87.62 185 ASP A C 1
ATOM 1425 O O . ASP A 1 185 ? -0.895 5.333 -21.367 1.00 87.62 185 ASP A O 1
ATOM 1429 N N . MET A 1 186 ? 0.687 6.113 -22.754 1.00 84.69 186 MET A N 1
ATOM 1430 C CA . MET A 1 186 ? 0.895 7.400 -22.090 1.00 84.69 186 MET A CA 1
ATOM 1431 C C . MET A 1 186 ? -0.027 8.481 -22.677 1.00 84.69 186 MET A C 1
ATOM 1433 O O . MET A 1 186 ? 0.024 8.712 -23.890 1.00 84.69 186 MET A O 1
ATOM 1437 N N . PRO A 1 187 ? -0.840 9.178 -21.861 1.00 79.62 187 PRO A N 1
ATOM 1438 C CA . PRO A 1 187 ? -1.724 10.239 -22.337 1.00 79.62 187 PRO A CA 1
ATOM 1439 C C . PRO A 1 187 ? -0.928 11.477 -22.777 1.00 79.62 187 PRO A C 1
ATOM 1441 O O . PRO A 1 187 ? -0.018 11.918 -22.077 1.00 79.62 187 PRO A O 1
ATOM 1444 N N . VAL A 1 188 ? -1.304 12.085 -23.906 1.00 80.69 188 VAL A N 1
ATOM 1445 C CA . VAL A 1 188 ? -0.636 13.283 -24.472 1.00 80.69 188 VAL A CA 1
ATOM 1446 C C . VAL A 1 188 ? -1.429 14.589 -24.284 1.00 80.69 188 VAL A C 1
ATOM 1448 O O . VAL A 1 188 ? -1.167 15.601 -24.927 1.00 80.69 188 VAL A O 1
ATOM 1451 N N . GLY A 1 189 ? -2.379 14.613 -23.341 1.00 69.75 189 GLY A N 1
ATOM 1452 C CA . GLY A 1 189 ? -3.111 15.821 -22.914 1.00 69.75 189 GLY A CA 1
ATOM 1453 C C . GLY A 1 189 ? -4.231 16.284 -23.857 1.00 69.75 189 GLY A C 1
ATOM 1454 O O . GLY A 1 189 ? -5.132 16.997 -23.426 1.00 69.75 189 GLY A O 1
ATOM 1455 N N . ASN A 1 190 ? -4.233 15.829 -25.109 1.00 75.94 190 ASN A N 1
ATOM 1456 C CA . ASN A 1 190 ? -5.274 16.071 -26.115 1.00 75.94 190 ASN A CA 1
ATOM 1457 C C . ASN A 1 190 ? -6.337 14.952 -26.188 1.00 75.94 190 ASN A C 1
ATOM 1459 O O . ASN A 1 190 ? -7.200 14.984 -27.060 1.00 75.94 190 ASN A O 1
ATOM 1463 N N . GLY A 1 191 ? -6.274 13.968 -25.285 1.00 68.38 191 GLY A N 1
ATOM 1464 C CA . GLY A 1 191 ? -7.129 12.776 -25.298 1.00 68.38 191 GLY A CA 1
ATOM 1465 C C . GLY A 1 191 ? -6.557 11.599 -26.093 1.00 68.38 191 GLY A C 1
ATOM 1466 O O . GLY A 1 191 ? -7.097 10.499 -25.986 1.00 68.38 191 GLY A O 1
ATOM 1467 N N . ASP A 1 192 ? -5.451 11.798 -26.817 1.00 81.94 192 ASP A N 1
ATOM 1468 C CA . ASP A 1 192 ? -4.728 10.717 -27.483 1.00 81.94 192 ASP A CA 1
ATOM 1469 C C . ASP A 1 192 ? -3.738 10.030 -26.531 1.00 81.94 192 ASP A C 1
ATOM 1471 O O . ASP A 1 192 ? -3.389 10.536 -25.454 1.00 81.94 192 ASP A O 1
ATOM 1475 N N . PHE A 1 193 ? -3.254 8.866 -26.967 1.00 83.06 193 PHE A N 1
ATOM 1476 C CA . PHE A 1 193 ? -2.257 8.066 -26.267 1.00 83.06 193 PHE A CA 1
ATOM 1477 C C . PHE A 1 193 ? -1.048 7.807 -27.161 1.00 83.06 193 PHE A C 1
ATOM 1479 O O . PHE A 1 193 ? -1.166 7.607 -28.370 1.00 83.06 193 PHE A O 1
ATOM 1486 N N . THR A 1 194 ? 0.125 7.764 -26.542 1.00 89.25 194 THR A N 1
ATOM 1487 C CA . THR A 1 194 ? 1.385 7.372 -27.178 1.00 89.25 194 THR A CA 1
ATOM 1488 C C . THR A 1 194 ? 1.941 6.131 -26.502 1.00 89.25 194 THR A C 1
ATOM 1490 O O . THR A 1 194 ? 1.809 5.969 -25.292 1.00 89.25 194 THR A O 1
ATOM 1493 N N . LYS A 1 195 ? 2.566 5.243 -27.277 1.00 90.31 195 LYS A N 1
ATOM 1494 C CA . LYS A 1 195 ? 3.168 4.025 -26.734 1.00 90.31 195 LYS A CA 1
ATOM 1495 C C . LYS A 1 195 ? 4.554 4.325 -26.176 1.00 90.31 195 LYS A C 1
ATOM 1497 O O . LYS A 1 195 ? 5.439 4.754 -26.916 1.00 90.31 195 LYS A O 1
ATOM 1502 N N . GLU A 1 196 ? 4.771 4.007 -24.908 1.00 90.69 196 GLU A N 1
ATOM 1503 C CA . GLU A 1 196 ? 6.106 3.912 -24.328 1.00 90.69 196 GLU A CA 1
ATOM 1504 C C . GLU A 1 196 ? 6.502 2.438 -24.183 1.00 90.69 196 GLU A C 1
ATOM 1506 O O . GLU A 1 196 ? 5.819 1.661 -23.519 1.00 90.69 196 GLU A O 1
ATOM 1511 N N . ILE A 1 197 ? 7.598 2.048 -24.841 1.00 91.12 197 ILE A N 1
ATOM 1512 C CA . ILE A 1 197 ? 8.020 0.647 -24.971 1.00 91.12 197 ILE A CA 1
ATOM 1513 C C . ILE A 1 197 ? 9.238 0.382 -24.082 1.00 91.12 197 ILE A C 1
ATOM 1515 O O . ILE A 1 197 ? 10.200 1.154 -24.058 1.00 91.12 197 ILE A O 1
ATOM 1519 N N . PHE A 1 198 ? 9.193 -0.739 -23.374 1.00 91.94 198 PHE A N 1
ATOM 1520 C CA . PHE A 1 198 ? 10.235 -1.258 -22.501 1.00 91.94 198 PHE A CA 1
ATOM 1521 C C . PHE A 1 198 ? 10.668 -2.614 -23.046 1.00 91.94 198 PHE A C 1
ATOM 1523 O O . PHE A 1 198 ? 9.933 -3.599 -22.946 1.00 91.94 198 PHE A O 1
ATOM 1530 N N . THR A 1 199 ? 11.854 -2.661 -23.645 1.00 90.88 199 THR A N 1
ATOM 1531 C CA . THR A 1 199 ? 12.359 -3.859 -24.317 1.00 90.88 199 THR A CA 1
ATOM 1532 C C . THR A 1 199 ? 13.033 -4.783 -23.318 1.00 90.88 199 THR A C 1
ATOM 1534 O O . THR A 1 199 ? 13.962 -4.353 -22.635 1.00 90.88 199 THR A O 1
ATOM 1537 N N . ALA A 1 200 ? 12.586 -6.036 -23.226 1.00 87.69 200 ALA A N 1
ATOM 1538 C CA . ALA A 1 200 ? 13.252 -7.026 -22.382 1.00 87.69 200 ALA A CA 1
ATOM 1539 C C . ALA A 1 200 ? 14.672 -7.312 -22.909 1.00 87.69 200 ALA A C 1
ATOM 1541 O O . ALA A 1 200 ? 14.872 -7.448 -24.117 1.00 87.69 200 ALA A O 1
ATOM 1542 N N . LYS A 1 201 ? 15.649 -7.370 -22.001 1.00 79.31 201 LYS A N 1
ATOM 1543 C CA . LYS A 1 201 ? 17.035 -7.778 -22.271 1.00 79.31 201 LYS A CA 1
ATOM 1544 C C . LYS A 1 201 ? 17.290 -9.218 -21.853 1.00 79.31 201 LYS A C 1
ATOM 1546 O O . LYS A 1 201 ? 16.707 -9.647 -20.831 1.00 79.31 201 LYS A O 1
#

pLDDT: mean 74.86, std 19.22, range [27.2, 93.62]

Nearest PDB structures (foldseek):
  7u65-assembly1_G  TM=5.213E-01  e=6.980E-01  Escherichia phage T7
  7ucz-assembly2_B  TM=2.870E-01  e=1.250E-01  Homo sapiens
  8p4i-assembly1_I  TM=4.094E-01  e=5.677E+00  Bacillus pumilus
  8b9g-assembly1_A  TM=2.102E-01  e=1.740E+00  Drosophila melanogaster